Protein AF-A0A927RS32-F1 (afdb_monomer)

Foldseek 3Di:
DDDDDDDDDDDDDDDDDDDPPPPPPPPPQDDQWDDDPDQEDEAFDKDATHGDPVCVVDDKDKDKQDVCQWDDDPRMIGGRDFDKIKMWIDDDPGIDIGIHGYDYDPDAKEWPAEAAEAEAQDKDQDQIWIDDPNDTDRQKDKDKQKPDVCQWGADPNRIIHGNDFDKIKIWIAIDDPNRTRSYIDIYIYGYHYPWDKAKPAQEAEAEQDADDDPNDTHHQKDFTDIWIDGSNDTDPPFQKDKAKPDVCQWGDDRRMIGGHDFDKIKMKIWTADPVRDIDIDIHIYGYYHDDDAPFDPDDQDDDPPDNDSPDPPPPPPPDDDQWDAFPVVRDIFGDDDRDTDDDDDDDDDDDTGD

Sequence (354 aa):
MKKWICILLATSCVATFAACNDETEEEKNAEIFQTPSKTEMGLYTELSLEVFDDVKDSNVEWESSDTDVLEVVDGVVFAKSQGTASVSAIYDDDEQSLELTVVAAASTPYIDETEMSLIVGGDFTFNPYLYVNGTAFDNATYTVVSSNTSVVSVAEGCVLKANGAGEATLSVKASWRGITDIATATLPCVVNENEGIVPTHKDIVLYDVEKSFRGQNFSNAEELSAQVFSAGEVVENADIVWTSENEDVAIVSGEQLQAKSVGTTKLIGTYTKANGESIQTFINVAVEYAVLDLNDDLLIGLNETDNLVDGNWYFGDGYTASVIEVEKLGKSYAVTDDSVAGTTFGDALAGICV

Nearest PDB structures (foldseek):
  8opr-assembly1_A  TM=2.559E-01  e=6.559E-12  Bacillus anthracis
  5ftx-assembly1_A  TM=2.982E-01  e=1.357E-10  Geobacillus stearothermophilus
  7z4f-assembly1_G  TM=3.324E-01  e=1.406E-09  Escherichia phage vB_EcoP_SU10
  4uid-assembly2_B  TM=4.625E-01  e=6.236E-06  Geobacillus stearothermophilus
  9fly-assembly1_A  TM=2.703E-01  e=5.906E-09  Aureispira sp. CCB-QB1

Structure (mmCIF, N/CA/C/O backbone):
data_AF-A0A927RS32-F1
#
_entry.id   AF-A0A927RS32-F1
#
loop_
_atom_site.group_PDB
_atom_site.id
_atom_site.type_symbol
_atom_site.label_atom_id
_atom_site.label_alt_id
_atom_site.label_comp_id
_atom_site.label_asym_id
_atom_site.label_entity_id
_atom_site.label_seq_id
_atom_site.pdbx_PDB_ins_code
_atom_site.Cartn_x
_atom_site.Cartn_y
_atom_site.Cartn_z
_atom_site.occupancy
_atom_site.B_iso_or_equiv
_atom_site.auth_seq_id
_atom_site.auth_comp_id
_atom_site.auth_asym_id
_atom_site.auth_atom_id
_atom_site.pdbx_PDB_model_num
ATOM 1 N N . MET A 1 1 ? 49.499 -23.414 -103.556 1.00 34.53 1 MET A N 1
ATOM 2 C CA . MET A 1 1 ? 50.794 -23.305 -104.265 1.00 34.53 1 MET A CA 1
ATOM 3 C C . MET A 1 1 ? 51.647 -22.256 -103.565 1.00 34.53 1 MET A C 1
ATOM 5 O O . MET A 1 1 ? 51.116 -21.190 -103.317 1.00 34.53 1 MET A O 1
ATOM 9 N N . LYS A 1 2 ? 52.912 -22.601 -103.253 1.00 34.88 2 LYS A N 1
ATOM 10 C CA . LYS A 1 2 ? 54.068 -21.739 -102.887 1.00 34.88 2 LYS A CA 1
ATOM 11 C C . LYS A 1 2 ? 53.804 -20.643 -101.831 1.00 34.88 2 LYS A C 1
ATOM 13 O O . LYS A 1 2 ? 53.257 -19.602 -102.145 1.00 34.88 2 LYS A O 1
ATOM 18 N N . LYS A 1 3 ? 54.102 -20.873 -100.542 1.00 31.94 3 LYS A N 1
ATOM 19 C CA . LYS A 1 3 ? 55.416 -20.634 -99.886 1.00 31.94 3 LYS A CA 1
ATOM 20 C C . LYS A 1 3 ? 56.157 -19.420 -100.449 1.00 31.94 3 LYS A C 1
ATOM 22 O O . LYS A 1 3 ? 56.649 -19.528 -101.565 1.00 31.94 3 LYS A O 1
ATOM 27 N N . TRP A 1 4 ? 56.361 -18.396 -99.617 1.00 32.94 4 TRP A N 1
ATOM 28 C CA . TRP A 1 4 ? 57.619 -17.649 -99.518 1.00 32.94 4 TRP A CA 1
ATOM 29 C C . TRP A 1 4 ? 57.960 -17.408 -98.044 1.00 32.94 4 TRP A C 1
ATOM 31 O O . TRP A 1 4 ? 57.085 -17.262 -97.197 1.00 32.94 4 TRP A O 1
ATOM 41 N N . ILE A 1 5 ? 59.257 -17.509 -97.779 1.00 31.16 5 ILE A N 1
ATOM 42 C CA . ILE A 1 5 ? 59.955 -17.656 -96.505 1.00 31.16 5 ILE A CA 1
ATOM 43 C C . ILE A 1 5 ? 61.027 -16.556 -96.462 1.00 31.16 5 ILE A C 1
ATOM 45 O O . ILE A 1 5 ? 61.638 -16.285 -97.492 1.00 31.16 5 ILE A O 1
ATOM 49 N N . CYS A 1 6 ? 61.288 -16.057 -95.248 1.00 29.25 6 CYS A N 1
ATOM 50 C CA . CYS A 1 6 ? 62.473 -15.327 -94.766 1.00 29.25 6 CYS A CA 1
ATOM 51 C C . CYS A 1 6 ? 62.722 -13.889 -95.249 1.00 29.25 6 CYS A C 1
ATOM 53 O O . CYS A 1 6 ? 62.960 -13.654 -96.425 1.00 29.25 6 CYS A O 1
ATOM 55 N N . ILE A 1 7 ? 62.884 -12.974 -94.284 1.00 33.31 7 ILE A N 1
ATOM 56 C CA . ILE A 1 7 ? 64.204 -12.426 -93.922 1.00 33.31 7 ILE A CA 1
ATOM 57 C C . ILE A 1 7 ? 64.216 -12.111 -92.415 1.00 33.31 7 ILE A C 1
ATOM 59 O O . ILE A 1 7 ? 63.348 -11.420 -91.891 1.00 33.31 7 ILE A O 1
ATOM 63 N N . LEU A 1 8 ? 65.214 -12.689 -91.746 1.00 30.77 8 LEU A N 1
ATOM 64 C CA . LEU A 1 8 ? 65.682 -12.403 -90.393 1.00 30.77 8 LEU A CA 1
ATOM 65 C C . LEU A 1 8 ? 66.516 -11.117 -90.410 1.00 30.77 8 LEU A C 1
ATOM 67 O O . LEU A 1 8 ? 67.419 -11.001 -91.236 1.00 30.77 8 LEU A O 1
ATOM 71 N N . LEU A 1 9 ? 66.313 -10.231 -89.436 1.00 33.84 9 LEU A N 1
ATOM 72 C CA . LEU A 1 9 ? 67.387 -9.387 -88.911 1.00 33.84 9 LEU A CA 1
ATOM 73 C C . LEU A 1 9 ? 67.098 -9.076 -87.442 1.00 33.84 9 LEU A C 1
ATOM 75 O O . LEU A 1 9 ? 66.160 -8.363 -87.097 1.00 33.84 9 LEU A O 1
ATOM 79 N N . ALA A 1 10 ? 67.894 -9.712 -86.587 1.00 34.06 10 ALA A N 1
ATOM 80 C CA . ALA A 1 10 ? 67.929 -9.497 -85.157 1.00 34.06 10 ALA A CA 1
ATOM 81 C C . ALA A 1 10 ? 68.726 -8.225 -84.852 1.00 34.06 10 ALA A C 1
ATOM 83 O O . ALA A 1 10 ? 69.860 -8.091 -85.306 1.00 34.06 10 ALA A O 1
ATOM 84 N N . THR A 1 11 ? 68.176 -7.357 -84.006 1.00 37.59 11 THR A N 1
ATOM 85 C CA . THR A 1 11 ? 68.988 -6.442 -83.199 1.00 37.59 11 THR A CA 1
ATOM 86 C C . THR A 1 11 ? 68.322 -6.258 -81.843 1.00 37.59 11 THR A C 1
ATOM 88 O O . THR A 1 11 ? 67.182 -5.822 -81.734 1.00 37.59 11 THR A O 1
ATOM 91 N N . SER A 1 12 ? 69.064 -6.691 -80.831 1.00 37.59 12 SER A N 1
ATOM 92 C CA . SER A 1 12 ? 68.787 -6.665 -79.400 1.00 37.59 12 SER A CA 1
ATOM 93 C C . SER A 1 12 ? 68.653 -5.237 -78.861 1.00 37.59 12 SER A C 1
ATOM 95 O O . SER A 1 12 ? 69.562 -4.440 -79.070 1.00 37.59 12 SER A O 1
ATOM 97 N N . CYS A 1 13 ? 67.605 -4.967 -78.076 1.00 32.50 13 CYS A N 1
ATOM 98 C CA . CYS A 1 13 ? 67.602 -3.957 -77.014 1.00 32.50 13 CYS A CA 1
ATOM 99 C C . CYS A 1 13 ? 66.604 -4.361 -75.912 1.00 32.50 13 CYS A C 1
ATOM 101 O O . CYS A 1 13 ? 65.542 -4.911 -76.187 1.00 32.50 13 CYS A O 1
ATOM 103 N N . VAL A 1 14 ? 67.014 -4.146 -74.665 1.00 36.12 14 VAL A N 1
ATOM 104 C CA . VAL A 1 14 ? 66.444 -4.654 -73.408 1.00 36.12 14 VAL A CA 1
ATOM 105 C C . VAL A 1 14 ? 65.486 -3.635 -72.769 1.00 36.12 14 VAL A C 1
ATOM 107 O O . VAL A 1 14 ? 65.820 -2.456 -72.772 1.00 36.12 14 VAL A O 1
ATOM 110 N N . ALA A 1 15 ? 64.404 -4.153 -72.154 1.00 37.31 15 ALA A N 1
ATOM 111 C CA . ALA A 1 15 ? 63.514 -3.599 -71.103 1.00 37.31 15 ALA A CA 1
ATOM 112 C C . ALA A 1 15 ? 62.747 -2.286 -71.419 1.00 37.31 15 ALA A C 1
ATOM 114 O O . ALA A 1 15 ? 63.267 -1.398 -72.071 1.00 37.31 15 ALA A O 1
ATOM 115 N N . THR A 1 16 ? 61.492 -2.079 -71.011 1.00 38.62 16 THR A N 1
ATOM 116 C CA . THR A 1 16 ? 60.796 -2.452 -69.767 1.00 38.62 16 THR A CA 1
ATOM 117 C C . THR A 1 16 ? 59.304 -2.736 -69.998 1.00 38.62 16 THR A C 1
ATOM 119 O O . THR A 1 16 ? 58.686 -2.233 -70.933 1.00 38.62 16 THR A O 1
ATOM 122 N N . PHE A 1 17 ? 58.732 -3.545 -69.104 1.00 39.12 17 PHE A N 1
ATOM 123 C CA . PHE A 1 17 ? 57.297 -3.779 -68.963 1.00 39.12 17 PHE A CA 1
ATOM 124 C C . PHE A 1 17 ? 56.596 -2.530 -68.412 1.00 39.12 17 PHE A C 1
ATOM 126 O O . PHE A 1 17 ? 57.022 -1.982 -67.400 1.00 39.12 17 PHE A O 1
ATOM 133 N N . ALA A 1 18 ? 55.496 -2.143 -69.048 1.00 36.97 18 ALA A N 1
ATOM 134 C CA . ALA A 1 18 ? 54.393 -1.412 -68.436 1.00 36.97 18 ALA A CA 1
ATOM 135 C C . ALA A 1 18 ? 53.130 -1.810 -69.211 1.00 36.97 18 ALA A C 1
ATOM 137 O O . ALA A 1 18 ? 52.692 -1.119 -70.128 1.00 36.97 18 ALA A O 1
ATOM 138 N N . ALA A 1 19 ? 52.617 -3.006 -68.921 1.00 32.94 19 ALA A N 1
ATOM 139 C CA . ALA A 1 19 ? 51.256 -3.353 -69.292 1.00 32.94 19 ALA A CA 1
ATOM 140 C C . ALA A 1 19 ? 50.355 -2.721 -68.224 1.00 32.94 19 ALA A C 1
ATOM 142 O O . ALA A 1 19 ? 50.338 -3.188 -67.090 1.00 32.94 19 ALA A O 1
ATOM 143 N N . CYS A 1 20 ? 49.678 -1.625 -68.573 1.00 35.44 20 CYS A N 1
ATOM 144 C CA . CYS A 1 20 ? 48.500 -1.154 -67.849 1.00 35.44 20 CYS A CA 1
ATOM 145 C C . CYS A 1 20 ? 47.444 -2.256 -67.966 1.00 35.44 20 CYS A C 1
ATOM 147 O O . CYS A 1 20 ? 46.791 -2.390 -69.000 1.00 35.44 20 CYS A O 1
ATOM 149 N N . ASN A 1 21 ? 47.357 -3.087 -66.934 1.00 43.19 21 ASN A N 1
ATOM 150 C CA . ASN A 1 21 ? 46.174 -3.869 -66.639 1.00 43.19 21 ASN A CA 1
ATOM 151 C C . ASN A 1 21 ? 45.300 -2.943 -65.785 1.00 43.19 21 ASN A C 1
ATOM 153 O O . ASN A 1 21 ? 45.494 -2.876 -64.576 1.00 43.19 21 ASN A O 1
ATOM 157 N N . ASP A 1 22 ? 44.431 -2.154 -66.423 1.00 45.03 22 ASP A N 1
ATOM 158 C CA . ASP A 1 22 ? 43.301 -1.535 -65.721 1.00 45.03 22 ASP A CA 1
ATOM 159 C C . ASP A 1 22 ? 42.317 -2.669 -65.409 1.00 45.03 22 ASP A C 1
ATOM 161 O O . ASP A 1 22 ? 41.348 -2.910 -66.128 1.00 45.03 22 ASP A O 1
ATOM 165 N N . GLU A 1 23 ? 42.626 -3.432 -64.364 1.00 46.44 23 GLU A N 1
ATOM 166 C CA . GLU A 1 23 ? 41.591 -4.072 -63.570 1.00 46.44 23 GLU A CA 1
ATOM 167 C C . GLU A 1 23 ? 41.015 -2.962 -62.699 1.00 46.44 23 GLU A C 1
ATOM 169 O O . GLU A 1 23 ? 41.591 -2.562 -61.693 1.00 46.44 23 GLU A O 1
ATOM 174 N N . THR A 1 24 ? 39.901 -2.393 -63.151 1.00 42.38 24 THR A N 1
ATOM 175 C CA . THR A 1 24 ? 38.975 -1.717 -62.250 1.00 42.38 24 THR A CA 1
ATOM 176 C C . THR A 1 24 ? 38.555 -2.740 -61.202 1.00 42.38 24 THR A C 1
ATOM 178 O O . THR A 1 24 ? 37.735 -3.611 -61.498 1.00 42.38 24 THR A O 1
ATOM 181 N N . GLU A 1 25 ? 39.167 -2.675 -60.019 1.00 47.25 25 GLU A N 1
ATOM 182 C CA . GLU A 1 25 ? 38.643 -3.313 -58.818 1.00 47.25 25 GLU A CA 1
ATOM 183 C C . GLU A 1 25 ? 37.253 -2.717 -58.574 1.00 47.25 25 GLU A C 1
ATOM 185 O O . GLU A 1 25 ? 37.095 -1.524 -58.320 1.00 47.25 25 GLU A O 1
ATOM 190 N N . GLU A 1 26 ? 36.224 -3.537 -58.766 1.00 43.66 26 GLU A N 1
ATOM 191 C CA . GLU A 1 26 ? 34.894 -3.254 -58.246 1.00 43.66 26 GLU A CA 1
ATOM 192 C C . GLU A 1 26 ? 35.045 -3.269 -56.718 1.00 43.66 26 GLU A C 1
ATOM 194 O O . GLU A 1 26 ? 35.257 -4.336 -56.139 1.00 43.66 26 GLU A O 1
ATOM 199 N N . GLU A 1 27 ? 35.010 -2.096 -56.073 1.00 44.53 27 GLU A N 1
ATOM 200 C CA . GLU A 1 27 ? 34.828 -1.990 -54.621 1.00 44.53 27 GLU A CA 1
ATOM 201 C C . GLU A 1 27 ? 33.510 -2.686 -54.282 1.00 44.53 27 GLU A C 1
ATOM 203 O O . GLU A 1 27 ? 32.414 -2.137 -54.414 1.00 44.53 27 GLU A O 1
ATOM 208 N N . LYS A 1 28 ? 33.606 -3.963 -53.926 1.00 44.72 28 LYS A N 1
ATOM 209 C CA . LYS A 1 28 ? 32.488 -4.711 -53.392 1.00 44.72 28 LYS A CA 1
ATOM 210 C C . LYS A 1 28 ? 32.388 -4.309 -51.925 1.00 44.72 28 LYS A C 1
ATOM 212 O O . LYS A 1 28 ? 33.082 -4.905 -51.109 1.00 44.72 28 LYS A O 1
ATOM 217 N N . ASN A 1 29 ? 31.556 -3.311 -51.613 1.00 57.81 29 ASN A N 1
ATOM 218 C CA . ASN A 1 29 ? 31.195 -3.011 -50.224 1.00 57.81 29 ASN A CA 1
ATOM 219 C C . ASN A 1 29 ? 30.831 -4.328 -49.526 1.00 57.81 29 ASN A C 1
ATOM 221 O O . ASN A 1 29 ? 30.020 -5.101 -50.058 1.00 57.81 29 ASN A O 1
ATOM 225 N N . ALA A 1 30 ? 31.465 -4.614 -48.389 1.00 65.88 30 ALA A N 1
ATOM 226 C CA . ALA A 1 30 ? 31.151 -5.806 -47.621 1.00 65.88 30 ALA A CA 1
ATOM 227 C C . ALA A 1 30 ? 29.689 -5.736 -47.153 1.00 65.88 30 ALA A C 1
ATOM 229 O O . ALA A 1 30 ? 29.225 -4.712 -46.651 1.00 65.88 30 ALA A O 1
ATOM 230 N N . GLU A 1 31 ? 28.937 -6.820 -47.346 1.00 82.06 31 GLU A N 1
ATOM 231 C CA . GLU A 1 31 ? 27.634 -6.960 -46.701 1.00 82.06 31 GLU A CA 1
ATOM 232 C C . GLU A 1 31 ? 27.898 -7.411 -45.258 1.00 82.06 31 GLU A C 1
ATOM 234 O O . GLU A 1 31 ? 28.438 -8.489 -45.035 1.00 82.06 31 GLU A O 1
ATOM 239 N N . ILE A 1 32 ? 27.553 -6.572 -44.285 1.00 87.69 32 ILE A N 1
ATOM 240 C CA . ILE A 1 32 ? 27.771 -6.791 -42.851 1.00 87.69 32 ILE A CA 1
ATOM 241 C C . ILE A 1 32 ? 26.591 -7.561 -42.239 1.00 87.69 32 ILE A C 1
ATOM 243 O O . ILE A 1 32 ? 26.786 -8.498 -41.465 1.00 87.69 32 ILE A O 1
ATOM 247 N N . PHE A 1 33 ? 25.351 -7.229 -42.613 1.00 90.81 33 PHE A N 1
ATOM 248 C CA . PHE A 1 33 ? 24.147 -7.914 -42.132 1.00 90.81 33 PHE A CA 1
ATOM 249 C C . PHE A 1 33 ? 23.100 -8.137 -43.226 1.00 90.81 33 PHE A C 1
ATOM 251 O O . PHE A 1 33 ? 23.005 -7.409 -44.220 1.00 90.81 33 PHE A O 1
ATOM 258 N N . GLN A 1 34 ? 22.256 -9.145 -43.012 1.00 89.19 34 GLN A N 1
ATOM 259 C CA . GLN A 1 34 ? 21.139 -9.463 -43.888 1.00 89.19 34 GLN A CA 1
ATOM 260 C C . GLN A 1 34 ? 20.056 -8.385 -43.799 1.00 89.19 34 GLN A C 1
ATOM 262 O O . GLN A 1 34 ? 19.451 -8.166 -42.747 1.00 89.19 34 GLN A O 1
ATOM 267 N N . THR A 1 35 ? 19.758 -7.740 -44.927 1.00 87.31 35 THR A N 1
ATOM 268 C CA . THR A 1 35 ? 18.671 -6.760 -44.981 1.00 87.31 35 THR A CA 1
ATOM 269 C C . THR A 1 35 ? 17.310 -7.461 -44.917 1.00 87.31 35 THR A C 1
ATOM 271 O O . THR A 1 35 ? 17.029 -8.375 -45.700 1.00 87.31 35 THR A O 1
ATOM 274 N N . PRO A 1 36 ? 16.424 -7.060 -43.992 1.00 87.19 36 PRO A N 1
ATOM 275 C CA . PRO A 1 36 ? 15.097 -7.641 -43.904 1.00 87.19 36 PRO A CA 1
ATOM 276 C C . PRO A 1 36 ? 14.263 -7.266 -45.134 1.00 87.19 36 PRO A C 1
ATOM 278 O O . PRO A 1 36 ? 14.376 -6.182 -45.698 1.00 87.19 36 PRO A O 1
ATOM 281 N N . SER A 1 37 ? 13.333 -8.145 -45.511 1.00 83.69 37 SER A N 1
ATOM 282 C CA . SER A 1 37 ? 12.397 -7.896 -46.626 1.00 83.69 37 SER A CA 1
ATOM 283 C C . SER A 1 37 ? 11.414 -6.735 -46.395 1.00 83.69 37 SER A C 1
ATOM 285 O O . SER A 1 37 ? 10.688 -6.354 -47.314 1.00 83.69 37 SER A O 1
ATOM 287 N N . LYS A 1 38 ? 11.354 -6.198 -45.171 1.00 83.50 38 LYS A N 1
ATOM 288 C CA . LYS A 1 38 ? 10.483 -5.092 -44.768 1.00 83.50 38 LYS A CA 1
ATOM 289 C C . LYS A 1 38 ? 11.309 -4.006 -44.094 1.00 83.50 38 LYS A C 1
ATOM 291 O O . LYS A 1 38 ? 12.140 -4.315 -43.249 1.00 83.50 38 LYS A O 1
ATOM 296 N N . THR A 1 39 ? 10.987 -2.757 -44.407 1.00 91.12 39 THR A N 1
ATOM 297 C CA . THR A 1 39 ? 11.573 -1.549 -43.808 1.00 91.12 39 THR A CA 1
ATOM 298 C C . THR A 1 39 ? 10.612 -0.859 -42.835 1.00 91.12 39 THR A C 1
ATOM 300 O O . THR A 1 39 ? 10.788 0.306 -42.497 1.00 91.12 39 THR A O 1
ATOM 303 N N . GLU A 1 40 ? 9.580 -1.569 -42.373 1.00 93.50 40 GLU A N 1
ATOM 304 C CA . GLU A 1 40 ? 8.622 -1.087 -41.377 1.00 93.50 40 GLU A CA 1
ATOM 305 C C . GLU A 1 40 ? 8.644 -1.982 -40.139 1.00 93.50 40 GLU A C 1
ATOM 307 O O . GLU A 1 40 ? 8.638 -3.213 -40.254 1.00 93.50 40 GLU A O 1
ATOM 312 N N . MET A 1 41 ? 8.596 -1.366 -38.958 1.00 92.62 41 MET A N 1
ATOM 313 C CA . MET A 1 41 ? 8.445 -2.066 -37.683 1.00 92.62 41 MET A CA 1
ATOM 314 C C . MET A 1 41 ? 7.396 -1.387 -36.800 1.00 92.62 41 MET A C 1
ATOM 316 O O . MET A 1 41 ? 7.166 -0.181 -36.883 1.00 92.62 41 MET A O 1
ATOM 320 N N . GLY A 1 42 ? 6.721 -2.169 -35.960 1.00 91.00 42 GLY A N 1
ATOM 321 C CA . GLY A 1 42 ? 5.728 -1.633 -35.032 1.00 91.00 42 GLY A CA 1
ATOM 322 C C . GLY A 1 42 ? 6.387 -0.940 -33.842 1.00 91.00 42 GLY A C 1
ATOM 323 O O . GLY A 1 42 ? 7.436 -1.372 -33.365 1.00 91.00 42 GLY A O 1
ATOM 324 N N . LEU A 1 43 ? 5.754 0.102 -33.318 1.00 91.06 43 LEU A N 1
ATOM 325 C CA . LEU A 1 43 ? 6.168 0.746 -32.074 1.00 91.06 43 LEU A CA 1
ATOM 326 C C . LEU A 1 43 ? 6.297 -0.281 -30.925 1.00 91.06 43 LEU A C 1
ATOM 328 O O . LEU A 1 43 ? 5.431 -1.148 -30.779 1.00 91.06 43 LEU A O 1
ATOM 332 N N . TYR A 1 44 ? 7.367 -0.188 -30.125 1.00 88.75 44 TYR A N 1
ATOM 333 C CA . TYR A 1 44 ? 7.708 -1.109 -29.024 1.00 88.75 44 TYR A CA 1
ATOM 334 C C . TYR A 1 44 ? 7.991 -2.563 -29.435 1.00 88.75 44 TYR A C 1
ATOM 336 O O . TYR A 1 44 ? 7.934 -3.474 -28.603 1.00 88.75 44 TYR A O 1
ATOM 344 N N . THR A 1 45 ? 8.278 -2.802 -30.717 1.00 87.81 45 THR A N 1
ATOM 345 C CA . THR A 1 45 ? 8.754 -4.103 -31.207 1.00 87.81 45 THR A CA 1
ATOM 346 C C . THR A 1 45 ? 10.274 -4.129 -31.323 1.00 87.81 45 THR A C 1
ATOM 348 O O . THR A 1 45 ? 10.929 -3.085 -31.296 1.00 87.81 45 THR A O 1
ATOM 351 N N . GLU A 1 46 ? 10.817 -5.339 -31.446 1.00 91.12 46 GLU A N 1
ATOM 352 C CA . GLU A 1 46 ? 12.232 -5.578 -31.711 1.00 91.12 46 GLU A CA 1
ATOM 353 C C . GLU A 1 46 ? 12.424 -6.202 -33.099 1.00 91.12 46 GLU A C 1
ATOM 355 O O . GLU A 1 46 ? 11.566 -6.947 -33.583 1.00 91.12 46 GLU A O 1
ATOM 360 N N . LEU A 1 47 ? 13.559 -5.909 -33.724 1.00 92.75 47 LEU A N 1
ATOM 361 C CA . LEU A 1 47 ? 14.023 -6.510 -34.967 1.00 92.75 47 LEU A CA 1
ATOM 362 C C . LEU A 1 47 ? 15.489 -6.904 -34.785 1.00 92.75 47 LEU A C 1
ATOM 364 O O . LEU A 1 47 ? 16.336 -6.046 -34.567 1.00 92.75 47 LEU A O 1
ATOM 368 N N . SER A 1 48 ? 15.793 -8.195 -34.885 1.00 93.00 48 SER A N 1
ATOM 369 C CA . SER A 1 48 ? 17.177 -8.672 -34.876 1.00 93.00 48 SER A CA 1
ATOM 370 C C . SER A 1 48 ? 17.744 -8.639 -36.293 1.00 93.00 48 SER A C 1
ATOM 372 O O . SER A 1 48 ? 17.112 -9.138 -37.227 1.00 93.00 48 SER A O 1
ATOM 374 N N . LEU A 1 49 ? 18.917 -8.031 -36.444 1.00 92.88 49 LEU A N 1
ATOM 375 C CA . LEU A 1 49 ? 19.668 -7.976 -37.689 1.00 92.88 49 LEU A CA 1
ATOM 376 C C . LEU A 1 49 ? 20.719 -9.086 -37.677 1.00 92.88 49 LEU A C 1
ATOM 378 O O . LEU A 1 49 ? 21.629 -9.102 -36.849 1.00 92.88 49 LEU A O 1
ATOM 382 N N . GLU A 1 50 ? 20.569 -10.047 -38.586 1.00 90.62 50 GLU A N 1
ATOM 383 C CA . GLU A 1 50 ? 21.473 -11.191 -38.679 1.00 90.62 50 GLU A CA 1
ATOM 384 C C . GLU A 1 50 ? 22.761 -10.795 -39.410 1.00 90.62 50 GLU A C 1
ATOM 386 O O . GLU A 1 50 ? 22.755 -10.578 -40.623 1.00 90.62 50 GLU A O 1
ATOM 391 N N . VAL A 1 51 ? 23.866 -10.724 -38.669 1.00 90.62 51 VAL A N 1
ATOM 392 C CA . VAL A 1 51 ? 25.224 -10.518 -39.201 1.00 90.62 51 VAL A CA 1
ATOM 393 C C . VAL A 1 51 ? 25.675 -11.756 -39.988 1.00 90.62 51 VAL A C 1
ATOM 395 O O . VAL A 1 51 ? 25.352 -12.888 -39.608 1.00 90.62 51 VAL A O 1
ATOM 398 N N . PHE A 1 52 ? 26.404 -11.564 -41.089 1.00 88.88 52 PHE A N 1
ATOM 399 C CA . PHE A 1 52 ? 26.941 -12.679 -41.878 1.00 88.88 52 PHE A CA 1
ATOM 400 C C . PHE A 1 52 ? 28.031 -13.460 -41.119 1.00 88.88 52 PHE A C 1
ATOM 402 O O . PHE A 1 52 ? 28.692 -12.944 -40.221 1.00 88.88 52 PHE A O 1
ATOM 409 N N . ASP A 1 53 ? 28.214 -14.746 -41.446 1.00 81.44 53 ASP A N 1
ATOM 410 C CA . ASP A 1 53 ? 29.122 -15.635 -40.698 1.00 81.44 53 ASP A CA 1
ATOM 411 C C . ASP A 1 53 ? 30.601 -15.191 -40.746 1.00 81.44 53 ASP A C 1
ATOM 413 O O . ASP A 1 53 ? 31.364 -15.527 -39.844 1.00 81.44 53 ASP A O 1
ATOM 417 N N . ASP A 1 54 ? 31.012 -14.435 -41.765 1.00 79.00 54 ASP A N 1
ATOM 418 C CA . ASP A 1 54 ? 32.348 -13.839 -41.903 1.00 79.00 54 ASP A CA 1
ATOM 419 C C . ASP A 1 54 ? 32.611 -12.674 -40.933 1.00 79.00 54 ASP A C 1
ATOM 421 O O . ASP A 1 54 ? 33.770 -12.394 -40.630 1.00 79.00 54 ASP A O 1
ATOM 425 N N . VAL A 1 55 ? 31.555 -12.065 -40.388 1.00 77.88 55 VAL A N 1
ATOM 426 C CA . VAL A 1 55 ? 31.606 -10.947 -39.427 1.00 77.88 55 VAL A CA 1
ATOM 427 C C . VAL A 1 55 ? 31.025 -11.277 -38.045 1.00 77.88 55 VAL A C 1
ATOM 429 O O . VAL A 1 55 ? 31.080 -10.468 -37.124 1.00 77.88 55 VAL A O 1
ATOM 432 N N . LYS A 1 56 ? 30.504 -12.489 -37.853 1.00 70.75 56 LYS A N 1
ATOM 433 C CA . LYS A 1 56 ? 29.722 -12.896 -36.671 1.00 70.75 56 LYS A CA 1
ATOM 434 C C . LYS A 1 56 ? 30.496 -13.003 -35.355 1.00 70.75 56 LYS A C 1
ATOM 436 O O . LYS A 1 56 ? 29.904 -12.826 -34.294 1.00 70.75 56 LYS A O 1
ATOM 441 N N . ASP A 1 57 ? 31.791 -13.301 -35.419 1.00 71.00 57 ASP A N 1
ATOM 442 C CA . ASP A 1 57 ? 32.680 -13.378 -34.246 1.00 71.00 57 ASP A CA 1
ATOM 443 C C . ASP A 1 57 ? 33.460 -12.064 -34.018 1.00 71.00 57 ASP A C 1
ATOM 445 O O . ASP A 1 57 ? 34.381 -12.006 -33.196 1.00 71.00 57 ASP A O 1
ATOM 449 N N . SER A 1 58 ? 33.102 -11.009 -34.754 1.00 75.69 58 SER A N 1
ATOM 450 C CA . SER A 1 58 ? 33.755 -9.703 -34.725 1.00 75.69 58 SER A CA 1
ATOM 451 C C . SER A 1 58 ? 32.971 -8.681 -33.897 1.00 75.69 58 SER A C 1
ATOM 453 O O . SER A 1 58 ? 31.760 -8.788 -33.717 1.00 75.69 58 SER A O 1
ATOM 455 N N . ASN A 1 59 ? 33.663 -7.652 -33.399 1.00 84.50 59 ASN A N 1
ATOM 456 C CA . ASN A 1 59 ? 33.036 -6.533 -32.693 1.00 84.50 59 ASN A CA 1
ATOM 457 C C . ASN A 1 59 ? 32.419 -5.553 -33.704 1.00 84.50 59 ASN A C 1
ATOM 459 O O . ASN A 1 59 ? 33.059 -4.569 -34.065 1.00 84.50 59 ASN A O 1
ATOM 463 N N . VAL A 1 60 ? 31.213 -5.859 -34.190 1.00 91.31 60 VAL A N 1
ATOM 464 C CA . VAL A 1 60 ? 30.431 -4.950 -35.041 1.00 91.31 60 VAL A CA 1
ATOM 465 C C . VAL A 1 60 ? 29.899 -3.808 -34.182 1.00 91.31 60 VAL A C 1
ATOM 467 O O . VAL A 1 60 ? 29.183 -4.040 -33.206 1.00 91.31 60 VAL A O 1
ATOM 470 N N . GLU A 1 61 ? 30.244 -2.578 -34.545 1.00 93.06 61 GLU A N 1
ATOM 471 C CA . GLU A 1 61 ? 29.704 -1.387 -33.897 1.00 93.06 61 GLU A CA 1
ATOM 472 C C . GLU A 1 61 ? 28.357 -1.035 -34.531 1.00 93.06 61 GLU A C 1
ATOM 474 O O . GLU A 1 61 ? 28.202 -1.070 -35.750 1.00 93.06 61 GLU A O 1
ATOM 479 N N . TRP A 1 62 ? 27.365 -0.723 -33.699 1.00 94.81 62 TRP A N 1
ATOM 480 C CA . TRP A 1 62 ? 26.013 -0.403 -34.144 1.00 94.81 62 TRP A CA 1
ATOM 481 C C . TRP A 1 62 ? 25.651 1.023 -33.751 1.00 94.81 62 TRP A C 1
ATOM 483 O O . TRP A 1 62 ? 25.824 1.416 -32.597 1.00 94.81 62 TRP A O 1
ATOM 493 N N . GLU A 1 63 ? 25.093 1.775 -34.692 1.00 96.00 63 GLU A N 1
ATOM 494 C CA . GLU A 1 63 ? 24.651 3.152 -34.481 1.00 96.00 63 GLU A CA 1
ATOM 495 C C . GLU A 1 63 ? 23.225 3.350 -35.007 1.00 96.00 63 GLU A C 1
ATOM 497 O O . GLU A 1 63 ? 22.813 2.743 -35.994 1.00 96.00 63 GLU A O 1
ATOM 502 N N . SER A 1 64 ? 22.459 4.212 -34.338 1.00 96.88 64 SER A N 1
ATOM 503 C CA . SER A 1 64 ? 21.176 4.714 -34.834 1.00 96.88 64 SER A CA 1
ATOM 504 C C . SER A 1 64 ? 21.315 6.193 -35.165 1.00 96.88 64 SER A C 1
ATOM 506 O O . SER A 1 64 ? 21.844 6.960 -34.361 1.00 96.88 64 SER A O 1
ATOM 508 N N . SER A 1 65 ? 20.775 6.613 -36.308 1.00 98.00 65 SER A N 1
ATOM 509 C CA . SER A 1 65 ? 20.736 8.027 -36.688 1.00 98.00 65 SER A CA 1
ATOM 510 C C . SER A 1 65 ? 19.835 8.873 -35.776 1.00 98.00 65 SER A C 1
ATOM 512 O O . SER A 1 65 ? 19.959 10.096 -35.772 1.00 98.00 65 SER A O 1
ATOM 514 N N . ASP A 1 66 ? 18.887 8.245 -35.068 1.00 97.44 66 ASP A N 1
ATOM 515 C CA . ASP A 1 66 ? 17.974 8.895 -34.122 1.00 97.44 66 ASP A CA 1
ATOM 516 C C . ASP A 1 66 ? 17.523 7.901 -33.034 1.00 97.44 66 ASP A C 1
ATOM 518 O O . ASP A 1 66 ? 16.635 7.064 -33.242 1.00 97.44 66 ASP A O 1
ATOM 522 N N . THR A 1 67 ? 18.136 8.007 -31.853 1.00 94.75 67 THR A N 1
ATOM 523 C CA . THR A 1 67 ? 17.869 7.131 -30.703 1.00 94.75 67 THR A CA 1
ATOM 524 C C . THR A 1 67 ? 16.549 7.417 -29.987 1.00 94.75 67 THR A C 1
ATOM 526 O O . THR A 1 67 ? 16.137 6.592 -29.164 1.00 94.75 67 THR A O 1
ATOM 529 N N . ASP A 1 68 ? 15.867 8.524 -30.309 1.00 93.06 68 ASP A N 1
ATOM 530 C CA . ASP A 1 68 ? 14.507 8.814 -29.843 1.00 93.06 68 ASP A CA 1
ATOM 531 C C . ASP A 1 68 ? 13.458 8.093 -30.713 1.00 93.06 68 ASP A C 1
ATOM 533 O O . ASP A 1 68 ? 12.344 7.825 -30.249 1.00 93.06 68 ASP A O 1
ATOM 537 N N . VAL A 1 69 ? 13.801 7.727 -31.956 1.00 94.88 69 VAL A N 1
ATOM 538 C CA . VAL A 1 69 ? 12.955 6.930 -32.867 1.00 94.88 69 VAL A CA 1
ATOM 539 C C . VAL A 1 69 ? 13.205 5.433 -32.697 1.00 94.88 69 VAL A C 1
ATOM 541 O O . VAL A 1 69 ? 12.258 4.681 -32.440 1.00 94.88 69 VAL A O 1
ATOM 544 N N . LEU A 1 70 ? 14.460 4.987 -32.797 1.00 94.62 70 LEU A N 1
ATOM 545 C CA . LEU A 1 70 ? 14.855 3.591 -32.590 1.00 94.62 70 LEU A CA 1
ATOM 546 C C . LEU A 1 70 ? 16.246 3.486 -31.965 1.00 94.62 70 LEU A C 1
ATOM 548 O O . LEU A 1 70 ? 17.147 4.255 -32.281 1.00 94.62 70 LEU A O 1
ATOM 552 N N . GLU A 1 71 ? 16.435 2.504 -31.095 1.00 94.56 71 GLU A N 1
ATOM 553 C CA . GLU A 1 71 ? 17.725 2.184 -30.475 1.00 94.56 71 GLU A CA 1
ATOM 554 C C . GLU A 1 71 ? 18.221 0.839 -30.983 1.00 94.56 71 GLU A C 1
ATOM 556 O O . GLU A 1 71 ? 17.421 -0.060 -31.215 1.00 94.56 71 GLU A O 1
ATOM 561 N N . VAL A 1 72 ? 19.530 0.697 -31.168 1.00 94.62 72 VAL A N 1
ATOM 562 C CA . VAL A 1 72 ? 20.158 -0.567 -31.551 1.00 94.62 72 VAL A CA 1
ATOM 563 C C . VAL A 1 72 ? 21.147 -0.973 -30.467 1.00 94.62 72 VAL A C 1
ATOM 565 O O . VAL A 1 72 ? 21.990 -0.176 -30.064 1.00 94.62 72 VAL A O 1
ATOM 568 N N . VAL A 1 73 ? 21.027 -2.204 -29.977 1.00 92.19 73 VAL A N 1
ATOM 569 C CA . VAL A 1 73 ? 21.960 -2.795 -29.011 1.00 92.19 73 VAL A CA 1
ATOM 570 C C . VAL A 1 73 ? 22.327 -4.178 -29.517 1.00 92.19 73 VAL A C 1
ATOM 572 O O . VAL A 1 73 ? 21.444 -5.012 -29.708 1.00 92.19 73 VAL A O 1
ATOM 575 N N . ASP A 1 74 ? 23.616 -4.405 -29.769 1.00 89.88 74 ASP A N 1
ATOM 576 C CA . ASP A 1 74 ? 24.158 -5.696 -30.212 1.00 89.88 74 ASP A CA 1
ATOM 577 C C . ASP A 1 74 ? 23.397 -6.299 -31.415 1.00 89.88 74 ASP A C 1
ATOM 579 O O . ASP A 1 74 ? 23.042 -7.478 -31.434 1.00 89.88 74 ASP A O 1
ATOM 583 N N . GLY A 1 75 ? 23.086 -5.468 -32.418 1.00 91.62 75 GLY A N 1
ATOM 584 C CA . GLY A 1 75 ? 22.352 -5.878 -33.622 1.00 91.62 75 GLY A CA 1
ATOM 585 C C . GLY A 1 75 ? 20.852 -6.111 -33.428 1.00 91.62 75 GLY A C 1
ATOM 586 O O . GLY A 1 75 ? 20.176 -6.573 -34.349 1.00 91.62 75 GLY A O 1
ATOM 587 N N . VAL A 1 76 ? 20.294 -5.783 -32.261 1.00 93.50 76 VAL A N 1
ATOM 588 C CA . VAL A 1 76 ? 18.848 -5.794 -32.016 1.00 93.50 76 VAL A CA 1
ATOM 589 C C . VAL A 1 76 ? 18.323 -4.364 -32.004 1.00 93.50 76 VAL A C 1
ATOM 591 O O . VAL A 1 76 ? 18.716 -3.555 -31.168 1.00 93.50 76 VAL A O 1
ATOM 594 N N . VAL A 1 77 ? 17.430 -4.058 -32.942 1.00 95.00 77 VAL A N 1
ATOM 595 C CA . VAL A 1 77 ? 16.773 -2.757 -33.091 1.00 95.00 77 VAL A CA 1
ATOM 596 C C . VAL A 1 77 ? 15.468 -2.734 -32.301 1.00 95.00 77 VAL A C 1
ATOM 598 O O . VAL A 1 77 ? 14.641 -3.630 -32.451 1.00 95.00 77 VAL A O 1
ATOM 601 N N . PHE A 1 78 ? 15.239 -1.679 -31.527 1.00 93.12 78 PHE A N 1
ATOM 602 C CA . PHE A 1 78 ? 14.076 -1.468 -30.672 1.00 93.12 78 PHE A CA 1
ATOM 603 C C . PHE A 1 78 ? 13.360 -0.158 -31.028 1.00 93.12 78 PHE A C 1
ATOM 605 O O . PHE A 1 78 ? 13.948 0.921 -30.964 1.00 93.12 78 PHE A O 1
ATOM 612 N N . ALA A 1 79 ? 12.074 -0.229 -31.378 1.00 92.69 79 ALA A N 1
ATOM 613 C CA . ALA A 1 79 ? 11.287 0.948 -31.762 1.00 92.69 79 ALA A CA 1
ATOM 614 C C . ALA A 1 79 ? 10.753 1.733 -30.549 1.00 92.69 79 ALA A C 1
ATOM 616 O O . ALA A 1 79 ? 9.973 1.187 -29.763 1.00 92.69 79 ALA A O 1
ATOM 617 N N . LYS A 1 80 ? 11.084 3.029 -30.443 1.00 91.31 80 LYS A N 1
ATOM 618 C CA . LYS A 1 80 ? 10.695 3.905 -29.317 1.00 91.31 80 LYS A CA 1
ATOM 619 C C . LYS A 1 80 ? 9.582 4.892 -29.639 1.00 91.31 80 LYS A C 1
ATOM 621 O O . LYS A 1 80 ? 8.687 5.086 -28.817 1.00 91.31 80 LYS A O 1
ATOM 626 N N . SER A 1 81 ? 9.635 5.517 -30.813 1.00 91.94 81 SER A N 1
ATOM 627 C CA . SER A 1 81 ? 8.650 6.505 -31.260 1.00 91.94 81 SER A CA 1
ATOM 628 C C . SER A 1 81 ? 8.394 6.388 -32.761 1.00 91.94 81 SER A C 1
ATOM 630 O O . SER A 1 81 ? 9.180 5.797 -33.496 1.00 91.94 81 SER A O 1
ATOM 632 N N . GLN A 1 82 ? 7.247 6.889 -33.225 1.00 94.56 82 GLN A N 1
ATOM 633 C CA . GLN A 1 82 ? 6.931 6.872 -34.653 1.00 94.56 82 GLN A CA 1
ATOM 634 C C . GLN A 1 82 ? 7.850 7.824 -35.417 1.00 94.56 82 GLN A C 1
ATOM 636 O O . GLN A 1 82 ? 7.992 8.985 -35.040 1.00 94.56 82 GLN A O 1
ATOM 641 N N . GLY A 1 83 ? 8.389 7.361 -36.537 1.00 96.62 83 GLY A N 1
ATOM 642 C CA . GLY A 1 83 ? 9.321 8.138 -37.341 1.00 96.62 83 GLY A CA 1
ATOM 643 C C . GLY A 1 83 ? 10.119 7.251 -38.278 1.00 96.62 83 GLY A C 1
ATOM 644 O O . GLY A 1 83 ? 9.856 6.054 -38.385 1.00 96.62 83 GLY A O 1
ATOM 645 N N . THR A 1 84 ? 11.096 7.847 -38.946 1.00 97.56 84 THR A N 1
ATOM 646 C CA . THR A 1 84 ? 12.034 7.134 -39.810 1.00 97.56 84 THR A CA 1
ATOM 647 C C . THR A 1 84 ? 13.440 7.419 -39.313 1.00 97.56 84 THR A C 1
ATOM 649 O O . THR A 1 84 ? 13.786 8.578 -39.095 1.00 97.56 84 THR A O 1
ATOM 652 N N . ALA A 1 85 ? 14.228 6.368 -39.123 1.00 98.06 85 ALA A N 1
ATOM 653 C CA . ALA A 1 85 ? 15.620 6.449 -38.706 1.00 98.06 85 ALA A CA 1
ATOM 654 C C . ALA A 1 85 ? 16.410 5.308 -39.350 1.00 98.06 85 ALA A C 1
ATOM 656 O O . ALA A 1 85 ? 15.835 4.292 -39.746 1.00 98.06 85 ALA A O 1
ATOM 657 N N . SER A 1 86 ? 17.720 5.487 -39.482 1.00 96.56 86 SER A N 1
ATOM 658 C CA . SER A 1 86 ? 18.611 4.473 -40.041 1.00 96.56 86 SE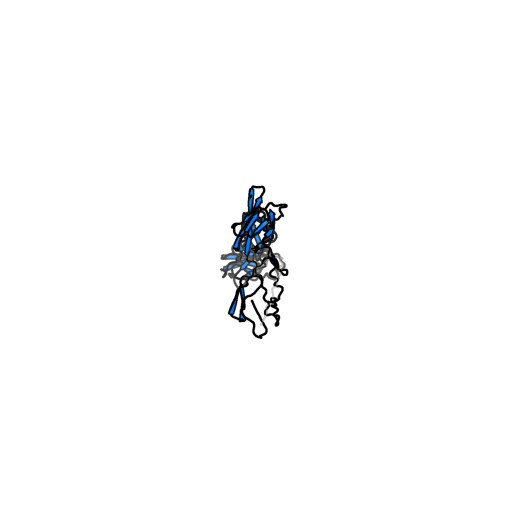R A CA 1
ATOM 659 C C . SER A 1 86 ? 19.432 3.812 -38.945 1.00 96.56 86 SER A C 1
ATOM 661 O O . SER A 1 86 ? 19.871 4.480 -38.010 1.00 96.56 86 SER A O 1
ATOM 663 N N . VAL A 1 87 ? 19.637 2.506 -39.079 1.00 96.94 87 VAL A N 1
ATOM 664 C CA . VAL A 1 87 ? 20.586 1.731 -38.280 1.00 96.94 87 VAL A CA 1
ATOM 665 C C . VAL A 1 87 ? 21.805 1.416 -39.138 1.00 96.94 87 VAL A C 1
ATOM 667 O O . VAL A 1 87 ? 21.652 0.876 -40.234 1.00 96.94 87 VAL A O 1
ATOM 670 N N . SER A 1 88 ? 22.994 1.758 -38.648 1.00 95.25 88 SER A N 1
ATOM 671 C CA . SER A 1 88 ? 24.274 1.466 -39.294 1.00 95.25 88 SER A CA 1
ATOM 672 C C . SER A 1 88 ? 25.037 0.404 -38.507 1.00 95.25 88 SER A C 1
ATOM 674 O O . SER A 1 88 ? 25.078 0.441 -37.278 1.00 95.25 88 SER A O 1
ATOM 676 N N . ALA A 1 89 ? 25.629 -0.542 -39.231 1.00 94.50 89 ALA A N 1
ATOM 677 C CA . ALA A 1 89 ? 26.602 -1.500 -38.729 1.00 94.50 89 ALA A CA 1
ATOM 678 C C . ALA A 1 89 ? 27.972 -1.136 -39.303 1.00 94.50 89 ALA A C 1
ATOM 680 O O . ALA A 1 89 ? 28.084 -0.933 -40.514 1.00 94.50 89 ALA A O 1
ATOM 681 N N . ILE A 1 90 ? 28.987 -1.069 -38.448 1.00 91.81 90 ILE A N 1
ATOM 682 C CA . ILE A 1 90 ? 30.358 -0.720 -38.814 1.00 91.81 90 ILE A CA 1
ATOM 683 C C . ILE A 1 90 ? 31.261 -1.897 -38.456 1.00 91.81 90 ILE A C 1
ATOM 685 O O . ILE A 1 90 ? 31.254 -2.387 -37.321 1.00 91.81 90 ILE A O 1
ATOM 689 N N . TYR A 1 91 ? 32.029 -2.358 -39.438 1.00 90.50 91 TYR A N 1
ATOM 690 C CA . TYR A 1 91 ? 33.028 -3.403 -39.268 1.00 90.50 91 TYR A CA 1
ATOM 691 C C . TYR A 1 91 ? 34.303 -3.024 -40.023 1.00 90.50 91 TYR A C 1
ATOM 693 O O . TYR A 1 91 ? 34.282 -2.862 -41.239 1.00 90.50 91 TYR A O 1
ATOM 701 N N . ASP A 1 92 ? 35.410 -2.885 -39.289 1.00 86.31 92 ASP A N 1
ATOM 702 C CA . ASP A 1 92 ? 36.663 -2.311 -39.789 1.00 86.31 92 ASP A CA 1
ATOM 703 C C . ASP A 1 92 ? 36.439 -0.936 -40.460 1.00 86.31 92 ASP A C 1
ATOM 705 O O . ASP A 1 92 ? 36.087 0.016 -39.765 1.00 86.31 92 ASP A O 1
ATOM 709 N N . ASP A 1 93 ? 36.640 -0.822 -41.777 1.00 85.31 93 ASP A N 1
ATOM 710 C CA . ASP A 1 93 ? 36.431 0.412 -42.554 1.00 85.31 93 ASP A CA 1
ATOM 711 C C . ASP A 1 93 ? 35.120 0.385 -43.378 1.00 85.31 93 ASP A C 1
ATOM 713 O O . ASP A 1 93 ? 34.818 1.345 -44.091 1.00 85.31 93 ASP A O 1
ATOM 717 N N . ASP A 1 94 ? 34.339 -0.699 -43.289 1.00 88.94 94 ASP A N 1
ATOM 718 C CA . ASP A 1 94 ? 33.076 -0.877 -44.009 1.00 88.94 94 ASP A CA 1
ATOM 719 C C . ASP A 1 94 ? 31.871 -0.449 -43.151 1.00 88.94 94 ASP A C 1
ATOM 721 O O . ASP A 1 94 ? 31.777 -0.757 -41.959 1.00 88.94 94 ASP A O 1
ATOM 725 N N . GLU A 1 95 ? 30.900 0.216 -43.784 1.00 91.75 95 GLU A N 1
ATOM 726 C CA . GLU A 1 95 ? 29.622 0.603 -43.177 1.00 91.75 95 GLU A CA 1
ATOM 727 C C . GLU A 1 95 ? 28.448 0.123 -44.043 1.00 91.75 95 GLU A C 1
ATOM 729 O O . GLU A 1 95 ? 28.392 0.368 -45.253 1.00 91.75 95 GLU A O 1
ATOM 734 N N . GLN A 1 96 ? 27.460 -0.507 -43.407 1.00 93.62 96 GLN A N 1
ATOM 735 C CA . GLN A 1 96 ? 26.175 -0.834 -44.020 1.00 93.62 96 GLN A CA 1
ATOM 736 C C . GLN A 1 96 ? 25.043 -0.195 -43.216 1.00 93.62 96 GLN A C 1
ATOM 738 O O . GLN A 1 96 ? 24.976 -0.362 -42.002 1.00 93.62 96 GLN A O 1
ATOM 743 N N . SER A 1 97 ? 24.114 0.479 -43.901 1.00 93.81 97 SER A N 1
ATOM 744 C CA . SER A 1 97 ? 22.978 1.162 -43.273 1.00 93.81 97 SER A CA 1
ATOM 745 C C . SER A 1 97 ? 21.628 0.628 -43.76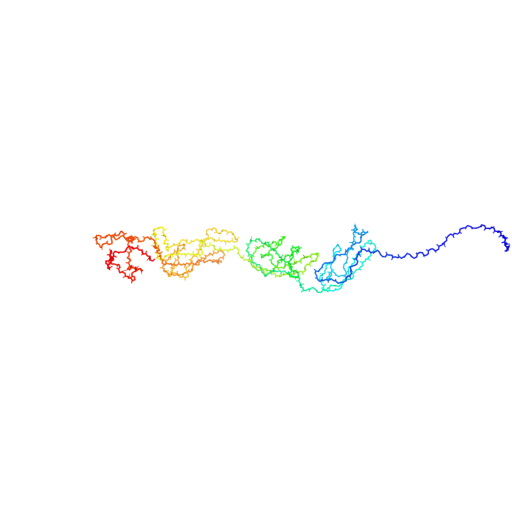4 1.00 93.81 97 SER A C 1
ATOM 747 O O . SER A 1 97 ? 21.481 0.247 -44.930 1.00 93.81 97 SER A O 1
ATOM 749 N N . LEU A 1 98 ? 20.631 0.606 -42.879 1.00 95.75 98 LEU A N 1
ATOM 750 C CA . LEU A 1 98 ? 19.245 0.228 -43.157 1.00 95.75 98 LEU A CA 1
ATOM 751 C C . LEU A 1 98 ? 18.294 1.299 -42.617 1.00 95.75 98 LEU A C 1
ATOM 753 O O . LEU A 1 98 ? 18.220 1.519 -41.412 1.00 95.75 98 LEU A O 1
ATOM 757 N N . GLU A 1 99 ? 17.509 1.908 -43.504 1.00 96.69 99 GLU A N 1
ATOM 758 C CA . GLU A 1 99 ? 16.425 2.814 -43.117 1.00 96.69 99 GLU A CA 1
ATOM 759 C C . GLU A 1 99 ? 15.188 2.020 -42.661 1.00 96.69 99 GLU A C 1
ATOM 761 O O . GLU A 1 99 ? 14.701 1.129 -43.365 1.00 96.69 99 GLU A O 1
ATOM 766 N N . LEU A 1 100 ? 14.659 2.362 -41.486 1.00 97.81 100 LEU A N 1
ATOM 767 C CA . LEU A 1 100 ? 13.472 1.761 -40.885 1.00 97.81 100 LEU A CA 1
ATOM 768 C C . LEU A 1 100 ? 12.430 2.833 -40.567 1.00 97.81 100 LEU A C 1
ATOM 770 O O . LEU A 1 100 ? 12.742 3.903 -40.048 1.00 97.81 100 LEU A O 1
ATOM 774 N N . THR A 1 101 ? 11.165 2.523 -40.838 1.00 97.69 101 THR A N 1
ATOM 775 C CA . THR A 1 101 ? 10.011 3.351 -40.477 1.00 97.69 101 THR A CA 1
ATOM 776 C C . THR A 1 101 ? 9.222 2.695 -39.348 1.00 97.69 101 THR A C 1
ATOM 778 O O . THR A 1 101 ? 8.700 1.587 -39.484 1.00 97.69 101 THR A O 1
ATOM 781 N N . VAL A 1 102 ? 9.107 3.393 -38.221 1.00 96.44 102 VAL A N 1
ATOM 782 C CA . VAL A 1 102 ? 8.332 2.964 -37.057 1.00 96.44 102 VAL A CA 1
ATOM 783 C C . VAL A 1 102 ? 6.886 3.433 -37.192 1.00 96.44 102 VAL A C 1
ATOM 785 O O . VAL A 1 102 ? 6.593 4.631 -37.254 1.00 96.44 102 VAL A O 1
ATOM 788 N N . VAL A 1 103 ? 5.956 2.480 -37.184 1.00 95.06 103 VAL A N 1
ATOM 789 C CA . VAL A 1 103 ? 4.512 2.731 -37.293 1.00 95.06 103 VAL A CA 1
ATOM 790 C C . VAL A 1 103 ? 3.799 2.532 -35.955 1.00 95.06 103 VAL A C 1
ATOM 792 O O . VAL A 1 103 ? 4.303 1.858 -35.059 1.00 95.06 103 VAL A O 1
ATOM 795 N N . ALA A 1 104 ? 2.610 3.122 -35.798 1.00 89.88 104 ALA A N 1
ATOM 796 C CA . ALA A 1 104 ? 1.846 3.053 -34.551 1.00 89.88 104 ALA A CA 1
ATOM 797 C C . ALA A 1 104 ? 1.524 1.604 -34.150 1.00 89.88 104 ALA A C 1
ATOM 799 O O . ALA A 1 104 ? 1.127 0.788 -34.985 1.00 89.88 104 ALA A O 1
ATOM 800 N N . ALA A 1 105 ? 1.626 1.312 -32.853 1.00 84.12 105 ALA A N 1
ATOM 801 C CA . ALA A 1 105 ? 1.070 0.098 -32.266 1.00 84.12 105 ALA A CA 1
ATOM 802 C C . ALA A 1 105 ? -0.429 0.273 -31.970 1.00 84.12 105 ALA A C 1
ATOM 804 O O . ALA A 1 105 ? -0.920 1.389 -31.800 1.00 84.12 105 ALA A O 1
ATOM 805 N N . ALA A 1 106 ? -1.158 -0.840 -31.861 1.00 82.69 106 ALA A N 1
ATOM 806 C CA . ALA A 1 106 ? -2.574 -0.826 -31.483 1.00 82.69 106 ALA A CA 1
ATOM 807 C C . ALA A 1 106 ? -2.809 -0.339 -30.038 1.00 82.69 106 ALA A C 1
ATOM 809 O O . ALA A 1 106 ? -3.922 0.056 -29.695 1.00 82.69 106 ALA A O 1
ATOM 810 N N . SER A 1 107 ? -1.772 -0.367 -29.198 1.00 82.75 107 SER A N 1
ATOM 811 C CA . SER A 1 107 ? -1.842 -0.024 -27.776 1.00 82.75 107 SER A CA 1
ATOM 812 C C . SER A 1 107 ? -0.465 0.372 -27.253 1.00 82.75 107 SER A C 1
ATOM 814 O O . SER A 1 107 ? 0.562 -0.074 -27.765 1.00 82.75 107 SER A O 1
ATOM 816 N N . THR A 1 108 ? -0.447 1.218 -26.228 1.00 85.62 108 THR A N 1
ATOM 817 C CA . THR A 1 108 ? 0.778 1.737 -25.617 1.00 85.62 108 THR A CA 1
ATOM 818 C C . THR A 1 108 ? 1.128 0.981 -24.334 1.00 85.62 108 THR A C 1
ATOM 820 O O . THR A 1 108 ? 0.223 0.486 -23.656 1.00 85.62 108 THR A O 1
ATOM 823 N N . PRO A 1 109 ? 2.418 0.916 -23.976 1.00 90.56 109 PRO A N 1
ATOM 824 C CA . PRO A 1 109 ? 2.874 0.477 -22.675 1.00 90.56 109 PRO A CA 1
ATOM 825 C C . PRO A 1 109 ? 2.214 1.267 -21.541 1.00 90.56 109 PRO A C 1
ATOM 827 O O . PRO A 1 109 ? 2.085 2.489 -21.632 1.00 90.56 109 PRO A O 1
ATOM 830 N N . TYR A 1 110 ? 1.817 0.588 -20.469 1.00 91.75 110 TYR A N 1
ATOM 831 C CA . TYR A 1 110 ? 1.384 1.229 -19.226 1.00 91.75 110 TYR A CA 1
ATOM 832 C C . TYR A 1 110 ? 1.703 0.354 -18.009 1.00 91.75 110 TYR A C 1
ATOM 834 O O . TYR A 1 110 ? 1.981 -0.838 -18.144 1.00 91.75 110 TYR A O 1
ATOM 842 N N . ILE A 1 111 ? 1.678 0.967 -16.826 1.00 91.81 111 ILE A N 1
ATOM 843 C CA . ILE A 1 111 ? 1.864 0.302 -15.531 1.00 91.81 111 ILE A CA 1
ATOM 844 C C . ILE A 1 111 ? 0.519 0.336 -14.798 1.00 91.81 111 ILE A C 1
ATOM 846 O O . ILE A 1 111 ? -0.114 1.391 -14.751 1.00 91.81 111 ILE A O 1
ATOM 850 N N . ASP A 1 112 ? 0.074 -0.803 -14.268 1.00 85.12 112 ASP A N 1
ATOM 851 C CA . ASP A 1 112 ? -1.262 -0.984 -13.676 1.00 85.12 112 ASP A CA 1
ATOM 852 C C . ASP A 1 112 ? -1.237 -0.864 -12.141 1.00 85.12 112 ASP A C 1
ATOM 854 O O . ASP A 1 112 ? -1.293 -1.868 -11.440 1.00 85.12 112 ASP A O 1
ATOM 858 N N . GLU A 1 113 ? -1.085 0.360 -11.619 1.00 81.38 113 GLU A N 1
ATOM 859 C CA . GLU A 1 113 ? -1.061 0.655 -10.174 1.00 81.38 113 GLU A CA 1
ATOM 860 C C . GLU A 1 113 ? -1.702 2.022 -9.879 1.00 81.38 113 GLU A C 1
ATOM 862 O O . GLU A 1 113 ? -1.444 2.992 -10.599 1.00 81.38 113 GLU A O 1
ATOM 867 N N . THR A 1 114 ? -2.525 2.123 -8.825 1.00 86.81 114 THR A N 1
ATOM 868 C CA . THR A 1 114 ? -3.357 3.324 -8.577 1.00 86.81 114 THR A CA 1
ATOM 869 C C . THR A 1 114 ? -3.052 4.095 -7.294 1.00 86.81 114 THR A C 1
ATOM 871 O O . THR A 1 114 ? -3.134 5.321 -7.322 1.00 86.81 114 THR A O 1
ATOM 874 N N . GLU A 1 115 ? -2.675 3.437 -6.191 1.00 91.00 115 GLU A N 1
ATOM 875 C CA . GLU A 1 115 ? -2.208 4.098 -4.955 1.00 91.00 115 GLU A CA 1
ATOM 876 C C . GLU A 1 115 ? -1.433 3.148 -4.023 1.00 91.00 115 GLU A C 1
ATOM 878 O O . GLU A 1 115 ? -1.494 1.932 -4.176 1.00 91.00 115 GLU A O 1
ATOM 883 N N . MET A 1 116 ? -0.730 3.712 -3.033 1.00 93.38 116 MET A N 1
ATOM 884 C CA . MET A 1 116 ? -0.036 2.985 -1.963 1.00 93.38 116 MET A CA 1
ATOM 885 C C . MET A 1 116 ? -0.418 3.516 -0.581 1.00 93.38 116 MET A C 1
ATOM 887 O O . MET A 1 116 ? -0.464 4.728 -0.363 1.00 93.38 116 MET A O 1
ATOM 891 N N . SER A 1 117 ? -0.594 2.608 0.383 1.00 95.12 117 SER A N 1
ATOM 892 C CA . SER A 1 117 ? -0.739 2.947 1.801 1.00 95.12 117 SER A CA 1
ATOM 893 C C . SER A 1 117 ? 0.206 2.106 2.656 1.00 95.12 117 SER A C 1
ATOM 895 O O . SER A 1 117 ? 0.179 0.878 2.589 1.00 95.12 117 SER A O 1
ATOM 897 N N . LEU A 1 118 ? 1.061 2.766 3.437 1.00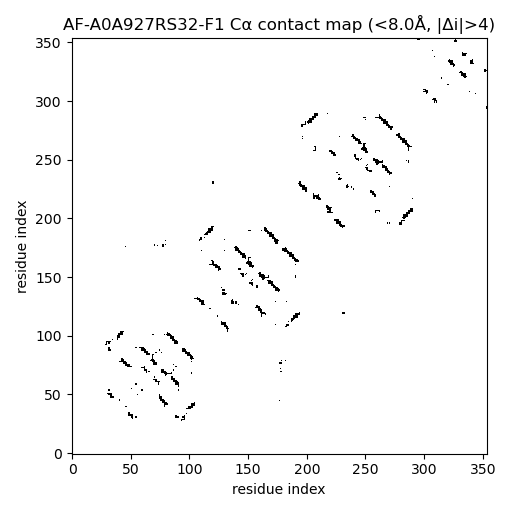 95.62 118 LEU A N 1
ATOM 898 C CA . LEU A 1 118 ? 2.079 2.139 4.285 1.00 95.62 118 LEU A CA 1
ATOM 899 C C . LEU A 1 118 ? 1.933 2.600 5.741 1.00 95.62 118 LEU A C 1
ATOM 901 O O . LEU A 1 118 ? 1.246 3.579 6.033 1.00 95.62 118 LEU A O 1
ATOM 905 N N . ILE A 1 119 ? 2.618 1.911 6.652 1.00 94.25 119 ILE A N 1
ATOM 906 C CA . ILE A 1 119 ? 2.731 2.272 8.070 1.00 94.25 119 ILE A CA 1
ATOM 907 C C . ILE A 1 119 ? 4.194 2.605 8.375 1.00 94.25 119 ILE A C 1
ATOM 909 O O . ILE A 1 119 ? 5.083 1.880 7.926 1.00 94.25 119 ILE A O 1
ATOM 913 N N . VAL A 1 120 ? 4.452 3.681 9.130 1.00 94.62 120 VAL A N 1
ATOM 914 C CA . VAL A 1 120 ? 5.815 4.088 9.533 1.00 94.62 120 VAL A CA 1
ATOM 915 C C . VAL A 1 120 ? 6.607 2.913 10.129 1.00 94.62 120 VAL A C 1
ATOM 917 O O . VAL A 1 120 ? 6.109 2.148 10.953 1.00 94.62 120 VAL A O 1
ATOM 920 N N . GLY A 1 121 ? 7.868 2.777 9.722 1.00 92.00 121 GLY A N 1
ATOM 921 C CA . GLY A 1 121 ? 8.765 1.697 10.139 1.00 92.00 121 GLY A CA 1
ATOM 922 C C . GLY A 1 121 ? 8.571 0.386 9.371 1.00 92.00 121 GLY A C 1
ATOM 923 O O . GLY A 1 121 ? 9.369 -0.532 9.541 1.00 92.00 121 GLY A O 1
ATOM 924 N N . GLY A 1 122 ? 7.542 0.292 8.524 1.00 91.56 122 GLY A N 1
ATOM 925 C CA . GLY A 1 122 ? 7.332 -0.838 7.628 1.00 91.56 122 GLY A CA 1
ATOM 926 C C . GLY A 1 122 ? 8.182 -0.761 6.357 1.00 91.56 122 GLY A C 1
ATOM 927 O O . GLY A 1 122 ? 8.376 0.313 5.780 1.00 91.56 122 GLY A O 1
ATOM 928 N N . ASP A 1 123 ? 8.617 -1.931 5.892 1.00 94.06 123 ASP A N 1
ATOM 929 C CA . ASP A 1 123 ? 9.219 -2.132 4.573 1.00 94.06 123 ASP A CA 1
ATOM 930 C C . ASP A 1 123 ? 8.216 -2.873 3.669 1.00 94.06 123 ASP A C 1
ATOM 932 O O . ASP A 1 123 ? 7.547 -3.812 4.107 1.00 94.06 123 ASP A O 1
ATOM 936 N N . PHE A 1 124 ? 8.117 -2.473 2.400 1.00 94.69 124 PHE A N 1
ATOM 937 C CA . PHE A 1 124 ? 7.218 -3.080 1.417 1.00 94.69 124 PHE A CA 1
ATOM 938 C C . PHE A 1 124 ? 7.909 -3.255 0.065 1.00 94.69 124 PHE A C 1
ATOM 940 O O . PHE A 1 124 ? 8.430 -2.297 -0.500 1.00 94.69 124 PHE A O 1
ATOM 947 N N . THR A 1 125 ? 7.887 -4.462 -0.495 1.00 93.81 125 THR A N 1
ATOM 948 C CA . THR A 1 125 ? 8.399 -4.711 -1.850 1.00 93.81 125 THR A CA 1
ATOM 949 C C . THR A 1 125 ? 7.318 -4.399 -2.879 1.00 93.81 125 THR A C 1
ATOM 951 O O . THR A 1 125 ? 6.330 -5.125 -2.988 1.00 93.81 125 THR A O 1
ATOM 954 N N . PHE A 1 126 ? 7.518 -3.326 -3.641 1.00 90.25 126 PHE A N 1
ATOM 955 C CA . PHE A 1 126 ? 6.626 -2.910 -4.716 1.00 90.25 126 PHE A CA 1
ATOM 956 C C . PHE A 1 126 ? 6.967 -3.649 -6.016 1.00 90.25 126 PHE A C 1
ATOM 958 O O . PHE A 1 126 ? 8.107 -3.608 -6.470 1.00 90.25 126 PHE A O 1
ATOM 965 N N . ASN A 1 127 ? 5.979 -4.325 -6.611 1.00 89.62 127 ASN A N 1
ATOM 966 C CA . ASN A 1 127 ? 6.155 -5.183 -7.788 1.00 89.62 127 ASN A CA 1
ATOM 967 C C . ASN A 1 127 ? 5.293 -4.678 -8.960 1.00 89.62 127 ASN A C 1
ATOM 969 O O . ASN A 1 127 ? 4.223 -5.238 -9.198 1.00 89.62 127 ASN A O 1
ATOM 973 N N . PRO A 1 128 ? 5.713 -3.618 -9.673 1.00 90.62 128 PRO A N 1
ATOM 974 C CA . PRO A 1 128 ? 4.973 -3.115 -10.825 1.00 90.62 128 PRO A CA 1
ATOM 975 C C . PRO A 1 128 ? 4.990 -4.119 -11.986 1.00 90.62 128 PRO A C 1
ATOM 977 O O . PRO A 1 128 ? 5.945 -4.879 -12.161 1.00 90.62 128 PRO A O 1
ATOM 980 N N . TYR A 1 129 ? 3.951 -4.062 -12.819 1.00 91.06 129 TYR A N 1
ATOM 981 C CA . TYR A 1 129 ? 3.846 -4.839 -14.054 1.00 91.06 129 TYR A CA 1
ATOM 982 C C . TYR A 1 129 ? 3.685 -3.921 -15.260 1.00 91.06 129 TYR A C 1
ATOM 984 O O . TYR A 1 129 ? 2.884 -2.985 -15.245 1.00 91.06 129 TYR A O 1
ATOM 992 N N . LEU A 1 130 ? 4.426 -4.222 -16.322 1.00 93.38 130 LEU A N 1
ATOM 993 C CA . LEU A 1 130 ? 4.334 -3.549 -17.605 1.00 93.38 130 LEU A CA 1
ATOM 994 C C . LEU A 1 130 ? 3.330 -4.279 -18.494 1.00 93.38 130 LEU A C 1
ATOM 996 O O . LEU A 1 130 ? 3.529 -5.445 -18.835 1.00 93.38 130 LEU A O 1
ATOM 1000 N N . TYR A 1 131 ? 2.301 -3.570 -18.940 1.00 92.25 131 TYR A N 1
ATOM 1001 C CA . TYR A 1 131 ? 1.383 -4.048 -19.963 1.00 92.25 131 TYR A CA 1
ATOM 1002 C C . TYR A 1 131 ? 1.737 -3.440 -21.309 1.00 92.25 131 TYR A C 1
ATOM 1004 O O . TYR A 1 131 ? 1.722 -2.223 -21.448 1.00 92.25 131 TYR A O 1
ATOM 1012 N N . VAL A 1 132 ? 1.985 -4.272 -22.321 1.00 89.44 132 VAL A N 1
ATOM 1013 C CA . VAL A 1 132 ? 2.138 -3.844 -23.719 1.00 89.44 132 VAL A CA 1
ATOM 1014 C C . VAL A 1 132 ? 1.149 -4.630 -24.563 1.00 89.44 132 VAL A C 1
ATOM 1016 O O . VAL A 1 132 ? 1.093 -5.855 -24.509 1.00 89.44 132 VAL A O 1
ATOM 1019 N N . ASN A 1 133 ? 0.327 -3.928 -25.335 1.00 85.38 133 ASN A N 1
ATOM 1020 C CA . ASN A 1 133 ? -0.728 -4.544 -26.137 1.00 85.38 133 ASN A CA 1
ATOM 1021 C C . ASN A 1 133 ? -1.666 -5.495 -25.375 1.00 85.38 133 ASN A C 1
ATOM 1023 O O . ASN A 1 133 ? -2.033 -6.559 -25.869 1.00 85.38 133 ASN A O 1
ATOM 1027 N N . GLY A 1 134 ? -2.038 -5.112 -24.149 1.00 86.19 134 GLY A N 1
ATOM 1028 C CA . GLY A 1 134 ? -2.925 -5.901 -23.287 1.00 86.19 134 GLY A CA 1
ATOM 1029 C C . GLY A 1 134 ? -2.286 -7.169 -22.709 1.00 86.19 134 GLY A C 1
ATOM 1030 O O . GLY A 1 134 ? -2.986 -7.965 -22.093 1.00 86.19 134 GLY A O 1
ATOM 1031 N N . THR A 1 135 ? -0.979 -7.365 -22.897 1.00 87.56 135 THR A N 1
ATOM 1032 C CA . THR A 1 135 ? -0.214 -8.484 -22.333 1.00 87.56 135 THR A CA 1
ATOM 1033 C C . THR A 1 135 ? 0.743 -7.960 -21.268 1.00 87.56 135 THR A C 1
ATOM 1035 O O . THR A 1 135 ? 1.455 -6.990 -21.523 1.00 87.56 135 THR A O 1
ATOM 1038 N N . ALA A 1 136 ? 0.754 -8.587 -20.091 1.00 91.19 136 ALA A N 1
ATOM 1039 C CA . ALA A 1 136 ? 1.705 -8.278 -19.025 1.00 91.19 136 ALA A CA 1
ATOM 1040 C C . ALA A 1 136 ? 3.066 -8.941 -19.291 1.00 91.19 136 ALA A C 1
ATOM 1042 O O . ALA A 1 136 ? 3.117 -10.086 -19.745 1.00 91.19 136 ALA A O 1
ATOM 1043 N N . PHE A 1 137 ? 4.151 -8.241 -18.967 1.00 89.00 137 PHE A N 1
ATOM 1044 C CA . PHE A 1 137 ? 5.527 -8.724 -19.082 1.00 89.00 137 PHE A CA 1
ATOM 1045 C C . PHE A 1 137 ? 6.238 -8.664 -17.726 1.00 89.00 137 PHE A C 1
ATOM 1047 O O . PHE A 1 137 ? 6.135 -7.673 -17.003 1.00 89.00 137 PHE A O 1
ATOM 1054 N N . ASP A 1 138 ? 6.974 -9.725 -17.393 1.00 86.56 138 ASP A N 1
ATOM 1055 C CA . ASP A 1 138 ? 7.663 -9.925 -16.109 1.00 86.56 138 ASP A CA 1
ATOM 1056 C C . ASP A 1 138 ? 9.181 -9.674 -16.174 1.00 86.56 138 ASP A C 1
ATOM 1058 O O . ASP A 1 138 ? 9.854 -9.637 -15.148 1.00 86.56 138 ASP A O 1
ATOM 1062 N N . ASN A 1 139 ? 9.725 -9.457 -17.373 1.00 89.50 139 ASN A N 1
ATOM 1063 C CA . ASN A 1 139 ? 11.145 -9.211 -17.623 1.00 89.50 139 ASN A CA 1
ATOM 1064 C C . ASN A 1 139 ? 11.489 -7.725 -17.843 1.00 89.50 139 ASN A C 1
ATOM 1066 O O . ASN A 1 139 ? 12.574 -7.408 -18.333 1.00 89.50 139 ASN A O 1
ATOM 1070 N N . ALA A 1 140 ? 10.568 -6.813 -17.529 1.00 92.88 140 ALA A N 1
ATOM 1071 C CA . ALA A 1 140 ? 10.868 -5.388 -17.461 1.00 92.88 140 ALA A CA 1
ATOM 1072 C C . ALA A 1 140 ? 11.638 -5.063 -16.173 1.00 92.88 140 ALA A C 1
ATOM 1074 O O . ALA A 1 140 ? 11.456 -5.699 -15.134 1.00 92.88 140 ALA A O 1
ATOM 1075 N N . THR A 1 141 ? 12.505 -4.060 -16.242 1.00 94.06 141 THR A N 1
ATOM 1076 C CA . THR A 1 141 ? 13.178 -3.484 -15.080 1.00 94.06 141 THR A CA 1
ATOM 1077 C C . THR A 1 141 ? 12.504 -2.175 -14.703 1.00 94.06 141 THR A C 1
ATOM 1079 O O . THR A 1 141 ? 11.937 -1.485 -15.550 1.00 94.06 141 THR A O 1
ATOM 1082 N N . TYR A 1 142 ? 12.550 -1.828 -13.419 1.00 94.62 142 TYR A N 1
ATOM 1083 C CA . TYR A 1 142 ? 11.831 -0.670 -12.905 1.00 94.62 142 TYR A CA 1
ATOM 1084 C C . TYR A 1 142 ? 12.740 0.223 -12.079 1.00 94.62 142 TYR A C 1
ATOM 1086 O O . TYR A 1 142 ? 13.516 -0.248 -11.248 1.00 94.62 142 TYR A O 1
ATOM 1094 N N . THR A 1 143 ? 12.606 1.527 -12.295 1.00 94.75 143 THR A N 1
ATOM 1095 C CA . THR A 1 143 ? 13.191 2.559 -11.442 1.00 94.75 143 THR A CA 1
ATOM 1096 C C . THR A 1 143 ? 12.060 3.282 -10.733 1.00 94.75 143 THR A C 1
ATOM 1098 O O . THR A 1 143 ? 11.148 3.790 -11.385 1.00 94.75 143 THR A O 1
ATOM 1101 N N . VAL A 1 144 ? 12.115 3.335 -9.402 1.00 96.31 144 VAL A N 1
ATOM 1102 C CA . VAL A 1 144 ? 11.107 4.018 -8.585 1.00 96.31 144 VAL A CA 1
ATOM 1103 C C . VAL A 1 144 ? 11.768 5.128 -7.786 1.00 96.31 144 VAL A C 1
ATOM 1105 O O . VAL A 1 144 ? 12.777 4.912 -7.119 1.00 96.31 144 VAL A O 1
ATOM 1108 N N . VAL A 1 145 ? 11.199 6.327 -7.857 1.00 96.19 145 VAL A N 1
ATOM 1109 C CA . VAL A 1 145 ? 11.700 7.514 -7.158 1.00 96.19 145 VAL A CA 1
ATOM 1110 C C . VAL A 1 145 ? 10.577 8.121 -6.335 1.00 96.19 145 VAL A C 1
ATOM 1112 O O . VAL A 1 145 ? 9.476 8.314 -6.836 1.00 96.19 145 VAL A O 1
ATOM 1115 N N . SER A 1 146 ? 10.859 8.455 -5.078 1.00 98.00 146 SER A N 1
ATOM 1116 C CA . SER A 1 146 ? 9.917 9.171 -4.216 1.00 98.00 146 SER A CA 1
ATOM 1117 C C . SER A 1 146 ? 10.090 10.681 -4.340 1.00 98.00 146 SER A C 1
ATOM 1119 O O . SER A 1 146 ? 11.215 11.182 -4.341 1.00 98.00 146 SER A O 1
ATOM 1121 N N . SER A 1 147 ? 8.978 11.416 -4.378 1.00 98.56 147 SER A N 1
ATOM 1122 C CA . SER A 1 147 ? 8.976 12.879 -4.285 1.00 98.56 147 SER A CA 1
ATOM 1123 C C . SER A 1 147 ? 9.363 13.398 -2.894 1.00 98.56 147 SER A C 1
ATOM 1125 O O . SER A 1 147 ? 9.743 14.561 -2.766 1.00 98.56 147 SER A O 1
ATOM 1127 N N . ASN A 1 148 ? 9.262 12.561 -1.854 1.00 98.50 148 ASN A N 1
ATOM 1128 C CA . ASN A 1 148 ? 9.553 12.932 -0.473 1.00 98.50 148 ASN A CA 1
ATOM 1129 C C . ASN A 1 148 ? 10.157 11.752 0.302 1.00 98.50 148 ASN A C 1
ATOM 1131 O O . ASN A 1 148 ? 9.452 10.917 0.873 1.00 98.50 148 ASN A O 1
ATOM 1135 N N . THR A 1 149 ? 11.488 11.709 0.361 1.00 98.06 149 THR A N 1
ATOM 1136 C CA . THR A 1 149 ? 12.228 10.630 1.031 1.00 98.06 149 THR A CA 1
ATOM 1137 C C . THR A 1 149 ? 12.119 10.654 2.553 1.00 98.06 149 THR A C 1
ATOM 1139 O O . THR A 1 149 ? 12.396 9.639 3.184 1.00 98.06 149 THR A O 1
ATOM 1142 N N . SER A 1 150 ? 11.708 11.774 3.159 1.00 97.75 150 SER A N 1
ATOM 1143 C CA . SER A 1 150 ? 11.410 11.827 4.597 1.00 97.75 150 SER A CA 1
ATOM 1144 C C . SER A 1 150 ? 10.115 11.090 4.950 1.00 97.75 150 SER A C 1
ATOM 1146 O O . SER A 1 150 ? 9.964 10.676 6.093 1.00 97.75 150 SER A O 1
ATOM 1148 N N . VAL A 1 151 ? 9.218 10.895 3.977 1.00 97.81 151 VAL A N 1
ATOM 1149 C CA . VAL A 1 151 ? 7.982 10.112 4.125 1.00 97.81 151 VAL A CA 1
ATOM 1150 C C . VAL A 1 151 ? 8.214 8.667 3.690 1.00 97.81 151 VAL A C 1
ATOM 1152 O O . VAL A 1 151 ? 8.043 7.745 4.481 1.00 97.81 151 VAL A O 1
ATOM 1155 N N . VAL A 1 152 ? 8.686 8.454 2.460 1.00 98.31 152 VAL A N 1
ATOM 1156 C CA . VAL A 1 152 ? 8.969 7.118 1.916 1.00 98.31 152 VAL A CA 1
ATOM 1157 C C . VAL A 1 152 ? 10.227 7.146 1.060 1.00 98.31 152 VAL A C 1
ATOM 1159 O O . VAL A 1 152 ? 10.359 7.978 0.165 1.00 98.31 152 VAL A O 1
ATOM 1162 N N . SER A 1 153 ? 11.163 6.238 1.323 1.00 97.62 153 SER A N 1
ATOM 1163 C CA . SER A 1 153 ? 12.373 6.057 0.506 1.00 97.62 153 SER A CA 1
ATOM 1164 C C . SER A 1 153 ? 12.318 4.752 -0.278 1.00 97.62 153 SER A C 1
ATOM 1166 O O . SER A 1 153 ? 11.603 3.833 0.107 1.00 97.62 153 SER A O 1
ATOM 1168 N N . VAL A 1 154 ? 13.062 4.675 -1.380 1.00 97.44 154 VAL A N 1
ATOM 1169 C CA . VAL A 1 154 ? 13.111 3.497 -2.253 1.00 97.44 154 VAL A CA 1
ATOM 1170 C C . VAL A 1 154 ? 14.526 2.928 -2.215 1.00 97.44 154 VAL A C 1
ATOM 1172 O O . VAL A 1 154 ? 15.485 3.639 -2.510 1.00 97.44 154 VAL A O 1
ATOM 1175 N N . ALA A 1 155 ? 14.654 1.664 -1.829 1.00 95.06 155 ALA A N 1
ATOM 1176 C CA . ALA A 1 155 ? 15.890 0.892 -1.874 1.00 95.06 155 ALA A CA 1
ATOM 1177 C C . ALA A 1 155 ? 15.936 -0.009 -3.126 1.00 95.06 155 ALA A C 1
ATOM 1179 O O . ALA A 1 155 ? 14.999 -0.042 -3.928 1.00 95.06 155 ALA A O 1
ATOM 1180 N N . GLU A 1 156 ? 17.039 -0.741 -3.301 1.00 89.69 156 GLU A N 1
ATOM 1181 C CA . GLU A 1 156 ? 17.196 -1.699 -4.402 1.00 89.69 156 GLU A CA 1
ATOM 1182 C C . GLU A 1 156 ? 16.041 -2.711 -4.458 1.00 89.69 156 GLU A C 1
ATOM 1184 O O . GLU A 1 156 ? 15.464 -3.084 -3.436 1.00 89.69 156 GLU A O 1
ATOM 1189 N N . GLY A 1 157 ? 15.694 -3.147 -5.672 1.00 88.75 157 GLY A N 1
ATOM 1190 C CA . GLY A 1 157 ? 14.597 -4.095 -5.887 1.00 88.75 157 GLY A CA 1
ATOM 1191 C C . GLY A 1 157 ? 13.206 -3.516 -5.610 1.00 88.75 157 GLY A C 1
ATOM 1192 O O . GLY A 1 157 ? 12.311 -4.266 -5.240 1.00 88.75 157 GLY A O 1
ATOM 1193 N N . CYS A 1 158 ? 13.025 -2.197 -5.760 1.00 93.44 158 CYS A N 1
ATOM 1194 C CA . CYS A 1 158 ? 11.752 -1.504 -5.514 1.00 93.44 158 CYS A CA 1
ATOM 1195 C C . CYS A 1 158 ? 11.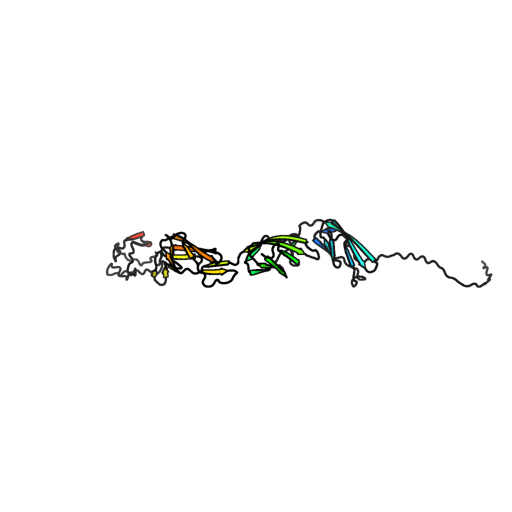212 -1.695 -4.082 1.00 93.44 158 CYS A C 1
ATOM 1197 O O . CYS A 1 158 ? 10.003 -1.723 -3.854 1.00 93.44 158 CYS A O 1
ATOM 1199 N N . VAL A 1 159 ? 12.104 -1.811 -3.094 1.00 96.00 159 VAL A N 1
ATOM 1200 C CA . VAL A 1 159 ? 11.710 -1.899 -1.683 1.00 96.00 159 VAL A CA 1
ATOM 1201 C C . VAL A 1 159 ? 11.446 -0.498 -1.138 1.00 96.00 159 VAL A C 1
ATOM 1203 O O . VAL A 1 159 ? 12.361 0.311 -0.993 1.00 96.00 159 VAL A O 1
ATOM 1206 N N . LEU A 1 160 ? 10.190 -0.211 -0.822 1.00 97.06 160 LEU A N 1
ATOM 1207 C CA . LEU A 1 160 ? 9.750 1.016 -0.173 1.00 97.06 160 LEU A CA 1
ATOM 1208 C C . LEU A 1 160 ? 9.987 0.914 1.335 1.00 97.06 160 LEU A C 1
ATOM 1210 O O . LEU A 1 160 ? 9.565 -0.055 1.960 1.00 97.06 160 LEU A O 1
ATOM 1214 N N . LYS A 1 161 ? 10.618 1.929 1.923 1.00 96.88 161 LYS A N 1
ATOM 1215 C CA . LYS A 1 161 ? 10.775 2.081 3.375 1.00 96.88 161 LYS A CA 1
ATOM 1216 C C . LYS A 1 161 ? 9.960 3.272 3.850 1.00 96.88 161 LYS A C 1
ATOM 1218 O O . LYS A 1 161 ? 10.212 4.398 3.408 1.00 96.88 161 LYS A O 1
ATOM 1223 N N . ALA A 1 162 ? 8.993 3.024 4.726 1.00 97.19 162 ALA A N 1
ATOM 1224 C CA . ALA A 1 162 ? 8.126 4.042 5.304 1.00 97.19 162 ALA A CA 1
ATOM 1225 C C . ALA A 1 162 ? 8.841 4.757 6.462 1.00 97.19 162 ALA A C 1
ATOM 1227 O O . ALA A 1 162 ? 8.940 4.236 7.570 1.00 97.19 162 ALA A O 1
ATOM 1228 N N . ASN A 1 163 ? 9.352 5.958 6.207 1.00 95.25 163 ASN A N 1
ATOM 1229 C CA . ASN A 1 163 ? 10.228 6.678 7.132 1.00 95.25 163 ASN A CA 1
ATOM 1230 C C . ASN A 1 163 ? 9.466 7.591 8.098 1.00 95.25 163 ASN A C 1
ATOM 1232 O O . ASN A 1 163 ? 9.878 7.757 9.244 1.00 95.25 163 ASN A O 1
ATOM 1236 N N . GLY A 1 164 ? 8.369 8.193 7.643 1.00 94.19 164 GLY A N 1
ATOM 1237 C CA . GLY A 1 164 ? 7.612 9.166 8.420 1.00 94.19 164 GLY A CA 1
ATOM 1238 C C . GLY A 1 164 ? 6.207 9.339 7.869 1.00 94.19 164 GLY A C 1
ATOM 1239 O O . GLY A 1 164 ? 5.973 9.117 6.683 1.00 94.19 164 GLY A O 1
ATOM 1240 N N . ALA A 1 165 ? 5.272 9.708 8.740 1.00 94.06 165 ALA A N 1
ATOM 1241 C CA . ALA A 1 165 ? 3.890 9.896 8.337 1.00 94.06 165 ALA A CA 1
ATOM 1242 C C . ALA A 1 165 ? 3.740 11.098 7.397 1.00 94.06 165 ALA A C 1
ATOM 1244 O O . ALA A 1 165 ? 4.436 12.109 7.532 1.00 94.06 165 ALA A O 1
ATOM 1245 N N . GLY A 1 166 ? 2.823 10.980 6.443 1.00 96.44 166 GLY A N 1
ATOM 1246 C CA . GLY A 1 166 ? 2.537 12.011 5.458 1.00 96.44 166 GLY A CA 1
ATOM 1247 C C . GLY A 1 166 ? 2.310 11.444 4.066 1.00 96.44 166 GLY A C 1
ATOM 1248 O O . GLY A 1 166 ? 2.099 10.247 3.873 1.00 96.44 166 GLY A O 1
ATOM 1249 N N . GLU A 1 167 ? 2.363 12.334 3.084 1.00 97.56 167 GLU A N 1
ATOM 1250 C CA . GLU A 1 167 ? 2.086 12.014 1.688 1.00 97.56 167 GLU A CA 1
ATOM 1251 C C . GLU A 1 167 ? 3.342 12.184 0.830 1.00 97.56 167 GLU A C 1
ATOM 1253 O O . GLU A 1 167 ? 4.162 13.089 1.027 1.00 97.56 167 GLU A O 1
ATOM 1258 N N . ALA A 1 168 ? 3.478 11.301 -0.150 1.00 98.31 168 ALA A N 1
ATOM 1259 C CA . ALA A 1 168 ? 4.482 11.355 -1.193 1.00 98.31 168 ALA A CA 1
ATOM 1260 C C . ALA A 1 168 ? 3.877 10.884 -2.517 1.00 98.31 168 ALA A C 1
ATOM 1262 O O . ALA A 1 168 ? 2.788 10.316 -2.587 1.00 98.31 168 ALA A O 1
ATOM 1263 N N . THR A 1 169 ? 4.618 11.096 -3.590 1.00 98.06 169 THR A N 1
ATOM 1264 C CA . THR A 1 169 ? 4.290 10.583 -4.911 1.00 98.06 169 THR A CA 1
ATOM 1265 C C . THR A 1 169 ? 5.464 9.751 -5.399 1.00 98.06 169 THR A C 1
ATOM 1267 O O . THR A 1 169 ? 6.595 10.237 -5.418 1.00 98.06 169 THR A O 1
ATOM 1270 N N . LEU A 1 170 ? 5.209 8.506 -5.793 1.00 97.75 170 LEU A N 1
ATOM 1271 C CA . LEU A 1 170 ? 6.208 7.637 -6.403 1.00 97.75 170 LEU A CA 1
ATOM 1272 C C . LEU A 1 170 ? 6.147 7.788 -7.925 1.00 97.75 170 LEU A C 1
ATOM 1274 O O . LEU A 1 170 ? 5.082 7.661 -8.525 1.00 97.75 170 LEU A O 1
ATOM 1278 N N . SER A 1 171 ? 7.289 8.050 -8.553 1.00 96.12 171 SER A N 1
ATOM 1279 C CA . SER A 1 171 ? 7.462 7.981 -10.002 1.00 96.12 171 SER A CA 1
ATOM 1280 C C . SER A 1 171 ? 8.051 6.625 -10.349 1.00 96.12 171 SER A C 1
ATOM 1282 O O . SER A 1 171 ? 9.165 6.317 -9.930 1.00 96.12 171 SER A O 1
ATOM 1284 N N . VAL A 1 172 ? 7.289 5.819 -11.082 1.00 95.88 172 VAL A N 1
ATOM 1285 C CA . VAL A 1 172 ? 7.667 4.474 -11.518 1.00 95.88 172 VAL A CA 1
ATOM 1286 C C . VAL A 1 172 ? 7.965 4.535 -13.005 1.00 95.88 172 VAL A C 1
ATOM 1288 O O . VAL A 1 172 ? 7.105 4.931 -13.788 1.00 95.88 172 VAL A O 1
ATOM 1291 N N . LYS A 1 173 ? 9.170 4.138 -13.397 1.00 94.75 173 LYS A N 1
ATOM 1292 C CA . LYS A 1 173 ? 9.619 4.078 -14.787 1.00 94.75 173 LYS A CA 1
ATOM 1293 C C . LYS A 1 173 ? 9.964 2.646 -15.144 1.00 94.75 173 LYS A C 1
ATOM 1295 O O . LYS A 1 173 ? 10.724 2.014 -14.413 1.00 94.75 173 LYS A O 1
ATOM 1300 N N . ALA A 1 174 ? 9.407 2.148 -16.240 1.00 95.12 174 ALA A N 1
ATOM 1301 C CA . ALA A 1 174 ? 9.725 0.834 -16.775 1.00 95.12 174 ALA A CA 1
ATOM 1302 C C . ALA A 1 174 ? 10.752 0.953 -17.903 1.00 95.12 174 ALA A C 1
ATOM 1304 O O . ALA A 1 174 ? 10.614 1.799 -18.787 1.00 95.12 174 ALA A O 1
ATOM 1305 N N . SER A 1 175 ? 11.726 0.055 -17.894 1.00 92.56 175 SER A N 1
ATOM 1306 C CA . SER A 1 175 ? 12.679 -0.169 -18.973 1.00 92.56 175 SER A CA 1
ATOM 1307 C C . SER A 1 175 ? 12.563 -1.623 -19.413 1.00 92.56 175 SER A C 1
ATOM 1309 O O . SER A 1 175 ? 12.436 -2.531 -18.593 1.00 92.56 175 SER A O 1
ATOM 1311 N N . TRP A 1 176 ? 12.565 -1.874 -20.713 1.00 91.75 176 TRP A N 1
ATOM 1312 C CA . TRP A 1 176 ? 12.332 -3.211 -21.248 1.00 91.75 176 TRP A CA 1
ATOM 1313 C C . TRP A 1 176 ? 13.010 -3.343 -22.597 1.00 91.75 176 TRP A C 1
ATOM 1315 O O . TRP A 1 176 ? 12.932 -2.424 -23.409 1.00 91.75 176 TRP A O 1
ATOM 1325 N N . ARG A 1 177 ? 13.655 -4.495 -22.834 1.00 86.81 177 ARG A N 1
ATOM 1326 C CA . ARG A 1 177 ? 14.326 -4.792 -24.110 1.00 86.81 177 ARG A CA 1
ATOM 1327 C C . ARG A 1 177 ? 15.288 -3.672 -24.540 1.00 86.81 177 ARG A C 1
ATOM 1329 O O . ARG A 1 177 ? 15.153 -3.111 -25.613 1.00 86.81 177 ARG A O 1
ATOM 1336 N N . GLY A 1 178 ? 16.199 -3.271 -23.655 1.00 83.88 178 GLY A N 1
ATOM 1337 C CA . GLY A 1 178 ? 17.170 -2.202 -23.934 1.00 83.88 178 GLY A CA 1
ATOM 1338 C C . GLY A 1 178 ? 16.601 -0.778 -23.918 1.00 83.88 178 GLY A C 1
ATOM 1339 O O . GLY A 1 178 ? 17.338 0.143 -23.596 1.00 83.88 178 GLY A O 1
ATOM 1340 N N . ILE A 1 179 ? 15.296 -0.588 -24.138 1.00 86.81 179 ILE A N 1
ATOM 1341 C CA . ILE A 1 179 ? 14.686 0.740 -24.123 1.00 86.81 179 ILE A CA 1
ATOM 1342 C C . ILE A 1 179 ? 14.443 1.205 -22.683 1.00 86.81 179 ILE A C 1
ATOM 1344 O O . ILE A 1 179 ? 13.756 0.540 -21.900 1.00 86.81 179 ILE A O 1
ATOM 1348 N N . THR A 1 180 ? 14.950 2.390 -22.350 1.00 90.06 180 THR A N 1
ATOM 1349 C CA . THR A 1 180 ? 14.709 3.051 -21.062 1.00 90.06 180 THR A CA 1
ATOM 1350 C C . THR A 1 180 ? 13.427 3.879 -21.051 1.00 90.06 180 THR A C 1
ATOM 1352 O O . THR A 1 180 ? 13.100 4.515 -22.050 1.00 90.06 180 THR A O 1
ATOM 1355 N N . ASP A 1 181 ? 12.752 3.945 -19.901 1.00 91.50 181 ASP A N 1
ATOM 1356 C CA . ASP A 1 181 ? 11.602 4.831 -19.646 1.00 91.50 181 ASP A CA 1
ATOM 1357 C C . ASP A 1 181 ? 10.416 4.653 -20.625 1.00 91.50 181 ASP A C 1
ATOM 1359 O O . ASP A 1 181 ? 9.669 5.594 -20.897 1.00 91.50 181 ASP A O 1
ATOM 1363 N N . ILE A 1 182 ? 10.191 3.433 -21.129 1.00 89.94 182 ILE A N 1
ATOM 1364 C CA . ILE A 1 182 ? 9.116 3.119 -22.094 1.00 89.94 182 ILE A CA 1
ATOM 1365 C C . ILE A 1 182 ? 7.701 3.338 -21.559 1.00 89.94 182 ILE A C 1
ATOM 1367 O O . ILE A 1 182 ? 6.759 3.499 -22.334 1.00 89.94 182 ILE A O 1
ATOM 1371 N N . ALA A 1 183 ? 7.544 3.307 -20.239 1.00 92.94 183 ALA A N 1
ATOM 1372 C CA . ALA A 1 183 ? 6.311 3.623 -19.546 1.00 92.94 183 ALA A CA 1
ATOM 1373 C C . ALA A 1 183 ? 6.659 4.351 -18.253 1.00 92.94 183 ALA A C 1
ATOM 1375 O O . ALA A 1 183 ? 7.601 3.978 -17.552 1.00 92.94 183 ALA A O 1
ATOM 1376 N N . THR A 1 184 ? 5.879 5.375 -17.924 1.00 93.12 184 THR A N 1
ATOM 1377 C CA . THR A 1 184 ? 5.983 6.084 -16.649 1.00 93.12 184 THR A CA 1
ATOM 1378 C C . THR A 1 184 ? 4.613 6.123 -15.991 1.00 93.12 184 THR A C 1
ATOM 1380 O O . THR A 1 184 ? 3.624 6.457 -16.640 1.00 93.12 184 THR A O 1
ATOM 1383 N N . ALA A 1 185 ? 4.565 5.820 -14.700 1.00 94.06 185 ALA A N 1
ATOM 1384 C CA . ALA A 1 185 ? 3.391 5.991 -13.860 1.00 94.06 185 ALA A CA 1
ATOM 1385 C C . ALA A 1 185 ? 3.726 6.831 -12.630 1.00 94.06 185 ALA A C 1
ATOM 1387 O O . ALA A 1 185 ? 4.880 6.966 -12.215 1.00 94.06 185 ALA A O 1
ATOM 1388 N N . THR A 1 186 ? 2.687 7.437 -12.074 1.00 95.19 186 THR A N 1
ATOM 1389 C CA . THR A 1 186 ? 2.760 8.270 -10.881 1.00 95.19 186 THR A CA 1
ATOM 1390 C C . THR A 1 186 ? 1.770 7.716 -9.876 1.00 95.19 186 THR A C 1
ATOM 1392 O O . THR A 1 186 ? 0.584 7.624 -10.178 1.00 95.19 186 THR A O 1
ATOM 1395 N N . LEU A 1 187 ? 2.267 7.344 -8.703 1.00 95.62 187 LEU A N 1
ATOM 1396 C CA . LEU A 1 187 ? 1.514 6.620 -7.692 1.00 95.62 187 LEU A CA 1
ATOM 1397 C C . LEU A 1 187 ? 1.456 7.458 -6.408 1.00 95.62 187 LEU A C 1
ATOM 1399 O O . LEU A 1 187 ? 2.502 7.697 -5.794 1.00 95.62 187 LEU A O 1
ATOM 1403 N N . PRO A 1 188 ? 0.277 7.949 -5.995 1.00 97.56 188 PRO A N 1
ATOM 1404 C CA . PRO A 1 188 ? 0.104 8.537 -4.674 1.00 97.56 188 PRO A CA 1
ATOM 1405 C C . PRO A 1 188 ? 0.477 7.515 -3.598 1.00 97.56 188 PRO A C 1
ATOM 1407 O O . PRO A 1 188 ? 0.070 6.358 -3.669 1.00 97.56 188 PRO A O 1
ATOM 1410 N N . CYS A 1 189 ? 1.260 7.933 -2.609 1.00 97.38 189 CYS A N 1
ATOM 1411 C CA . CYS A 1 189 ? 1.669 7.097 -1.490 1.00 97.38 189 CYS A CA 1
ATOM 1412 C C . CYS A 1 189 ? 1.396 7.829 -0.180 1.00 97.38 189 CYS A C 1
ATOM 1414 O O . CYS A 1 189 ? 1.961 8.895 0.070 1.00 97.38 189 CYS A O 1
ATOM 1416 N N . VAL A 1 190 ? 0.572 7.228 0.672 1.00 97.56 190 VAL A N 1
ATOM 1417 C CA . VAL A 1 190 ? 0.284 7.723 2.020 1.00 97.56 190 VAL A CA 1
ATOM 1418 C C . VAL A 1 190 ? 0.980 6.823 3.030 1.00 97.56 190 VAL A C 1
ATOM 1420 O O . VAL A 1 190 ? 0.808 5.606 3.012 1.00 97.56 190 VAL A O 1
ATOM 1423 N N . VAL A 1 191 ? 1.766 7.413 3.922 1.00 97.06 191 VAL A N 1
ATOM 1424 C CA . VAL A 1 191 ? 2.348 6.716 5.067 1.00 97.06 191 VAL A CA 1
ATOM 1425 C C . VAL A 1 191 ? 1.598 7.165 6.312 1.00 97.06 191 VAL A C 1
ATOM 1427 O O . VAL A 1 191 ? 1.614 8.345 6.659 1.00 97.06 191 VAL A O 1
ATOM 1430 N N . ASN A 1 192 ? 0.940 6.229 6.985 1.00 92.94 192 ASN A N 1
ATOM 1431 C CA . ASN A 1 192 ? 0.237 6.497 8.232 1.00 92.94 192 ASN A CA 1
ATOM 1432 C C . ASN A 1 192 ? 1.165 6.275 9.426 1.00 92.94 192 ASN A C 1
ATOM 1434 O O . ASN A 1 192 ? 2.081 5.446 9.376 1.00 92.94 192 ASN A O 1
ATOM 1438 N N . GLU A 1 193 ? 0.907 7.002 10.510 1.00 90.88 193 GLU A N 1
ATOM 1439 C CA . GLU A 1 193 ? 1.610 6.811 11.775 1.00 90.88 193 GLU A CA 1
ATOM 1440 C C . GLU A 1 193 ? 1.498 5.359 12.252 1.00 90.88 193 GLU A C 1
ATOM 1442 O O . GLU A 1 193 ? 0.454 4.717 12.132 1.00 90.88 193 GLU A O 1
ATOM 1447 N N . ASN A 1 194 ? 2.591 4.838 12.807 1.00 89.69 194 ASN A N 1
ATOM 1448 C CA . ASN A 1 194 ? 2.599 3.531 13.455 1.00 89.69 194 ASN A CA 1
ATOM 1449 C C . ASN A 1 194 ? 2.208 3.686 14.922 1.00 89.69 194 ASN A C 1
ATOM 1451 O O . ASN A 1 194 ? 3.003 3.474 15.838 1.00 89.69 194 ASN A O 1
ATOM 1455 N N . GLU A 1 195 ? 0.992 4.167 15.123 1.00 90.75 195 GLU A N 1
ATOM 1456 C CA . GLU A 1 195 ? 0.426 4.426 16.431 1.00 90.75 195 GLU A CA 1
ATOM 1457 C C . GLU A 1 195 ? -0.984 3.860 16.511 1.00 90.75 195 GLU A C 1
ATOM 1459 O O . GLU A 1 195 ? -1.713 3.802 15.519 1.00 90.75 195 GLU A O 1
ATOM 1464 N N . GLY A 1 196 ? -1.392 3.448 17.705 1.00 92.75 196 GLY A N 1
ATOM 1465 C CA . GLY A 1 196 ? -2.744 2.955 17.900 1.00 92.75 196 GLY A CA 1
ATOM 1466 C C . GLY A 1 196 ? -3.004 2.452 19.305 1.00 92.75 196 GLY A C 1
ATOM 1467 O O . GLY A 1 196 ? -2.087 2.202 20.084 1.00 92.75 196 GLY A O 1
ATOM 1468 N N . ILE A 1 197 ? -4.286 2.282 19.611 1.00 95.44 197 ILE A N 1
ATOM 1469 C CA . ILE A 1 197 ? -4.751 1.609 20.820 1.00 95.44 197 ILE A CA 1
ATOM 1470 C C . ILE A 1 197 ? -5.495 0.351 20.374 1.00 95.44 197 ILE A C 1
ATOM 1472 O O . ILE A 1 197 ? -6.492 0.431 19.651 1.00 95.44 197 ILE A O 1
ATOM 1476 N N . VAL A 1 198 ? -5.017 -0.810 20.807 1.00 95.31 198 VAL A N 1
ATOM 1477 C CA . VAL A 1 198 ? -5.623 -2.110 20.518 1.00 95.31 198 VAL A CA 1
ATOM 1478 C C . VAL A 1 198 ? -6.336 -2.597 21.778 1.00 95.31 198 VAL A C 1
ATOM 1480 O O . VAL A 1 198 ? -5.664 -3.074 22.694 1.00 95.31 198 VAL A O 1
ATOM 1483 N N . PRO A 1 199 ? -7.671 -2.465 21.871 1.00 96.56 199 PRO A N 1
ATOM 1484 C CA . PRO A 1 199 ? -8.408 -3.001 23.003 1.00 96.56 199 PRO A CA 1
ATOM 1485 C C . PRO A 1 199 ? -8.412 -4.525 22.984 1.00 96.56 199 PRO A C 1
ATOM 1487 O O . PRO A 1 199 ? -8.439 -5.141 21.916 1.00 96.56 199 PRO A O 1
ATOM 1490 N N . THR A 1 200 ? -8.419 -5.129 24.173 1.00 95.94 200 THR A N 1
ATOM 1491 C CA . THR A 1 200 ? -8.507 -6.588 24.338 1.00 95.94 200 THR A CA 1
ATOM 1492 C C . THR A 1 200 ? -9.789 -7.142 23.709 1.00 95.94 200 THR A C 1
ATOM 1494 O O . THR A 1 200 ? -9.779 -8.225 23.126 1.00 95.94 200 THR A O 1
ATOM 1497 N N . HIS A 1 201 ? -10.870 -6.356 23.743 1.00 93.88 201 HIS A N 1
ATOM 1498 C CA . HIS A 1 201 ? -12.156 -6.667 23.126 1.00 93.88 201 HIS A CA 1
ATOM 1499 C C . HIS A 1 201 ? -12.546 -5.577 22.125 1.00 93.88 201 HIS A C 1
ATOM 1501 O O . HIS A 1 201 ? -12.461 -4.392 22.434 1.00 93.88 201 HIS A O 1
ATOM 1507 N N . LYS A 1 202 ? -13.004 -5.963 20.929 1.00 94.31 202 LYS A N 1
ATOM 1508 C CA . LYS A 1 202 ? -13.634 -5.024 19.976 1.00 94.31 202 LYS A CA 1
ATOM 1509 C C . LYS A 1 202 ? -15.122 -4.837 20.252 1.00 94.31 202 LYS A C 1
ATOM 1511 O O . LYS A 1 202 ? -15.651 -3.744 20.064 1.00 94.31 202 LYS A O 1
ATOM 1516 N N . ASP A 1 203 ? -15.756 -5.900 20.728 1.00 97.50 203 ASP A N 1
ATOM 1517 C CA . ASP A 1 203 ? -17.162 -5.949 21.087 1.00 97.50 203 ASP A CA 1
ATOM 1518 C C . ASP A 1 203 ? -17.280 -6.632 22.454 1.00 97.50 203 ASP A C 1
ATOM 1520 O O . ASP A 1 203 ? -16.593 -7.624 22.711 1.00 97.50 203 ASP A O 1
ATOM 1524 N N . ILE A 1 204 ? -18.126 -6.097 23.329 1.00 98.00 204 ILE A N 1
ATOM 1525 C CA . ILE A 1 204 ? -18.440 -6.670 24.640 1.00 98.00 204 ILE A CA 1
ATOM 1526 C C . ILE A 1 204 ? -19.948 -6.902 24.699 1.00 98.00 204 ILE A C 1
ATOM 1528 O O . ILE A 1 204 ? -20.737 -6.002 24.404 1.00 98.00 204 ILE A O 1
ATOM 1532 N N . VAL A 1 205 ? -20.343 -8.101 25.122 1.00 96.44 205 VAL A N 1
ATOM 1533 C CA . VAL A 1 205 ? -21.733 -8.418 25.458 1.00 96.44 205 VAL A CA 1
ATOM 1534 C C . VAL A 1 205 ? -21.820 -8.597 26.965 1.00 96.44 205 VAL A C 1
ATOM 1536 O O . VAL A 1 205 ? -21.168 -9.475 27.529 1.00 96.44 205 VAL A O 1
ATOM 1539 N N . LEU A 1 206 ? -22.614 -7.747 27.604 1.00 96.19 206 LEU A N 1
ATOM 1540 C CA . LEU A 1 206 ? -22.974 -7.847 29.011 1.00 96.19 206 LEU A CA 1
ATOM 1541 C C . LEU A 1 206 ? -24.446 -8.215 29.139 1.00 96.19 206 LEU A C 1
ATOM 1543 O O . LEU A 1 206 ? -25.232 -8.068 28.203 1.00 96.19 206 LEU A O 1
ATOM 1547 N N . TYR A 1 207 ? -24.829 -8.617 30.339 1.00 88.62 207 TYR A N 1
ATOM 1548 C CA . TYR A 1 207 ? -26.216 -8.869 30.687 1.00 88.62 207 TYR A CA 1
ATOM 1549 C C . TYR A 1 207 ? -26.710 -7.874 31.731 1.00 88.62 207 TYR A C 1
ATOM 1551 O O . TYR A 1 207 ? -25.933 -7.303 32.498 1.00 88.62 207 TYR A O 1
ATOM 1559 N N . ASP A 1 208 ? -28.021 -7.670 31.776 1.00 84.88 208 ASP A N 1
ATOM 1560 C CA . ASP A 1 208 ? -28.682 -6.832 32.779 1.00 84.88 208 ASP A CA 1
ATOM 1561 C C . ASP A 1 208 ? -28.55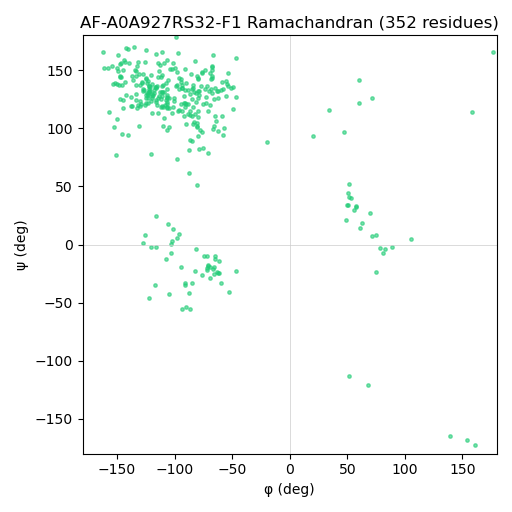9 -7.379 34.216 1.00 84.88 208 ASP A C 1
ATOM 1563 O O . ASP A 1 208 ? -28.816 -6.662 35.187 1.00 84.88 208 ASP A O 1
ATOM 1567 N N . VAL A 1 209 ? -28.113 -8.632 34.367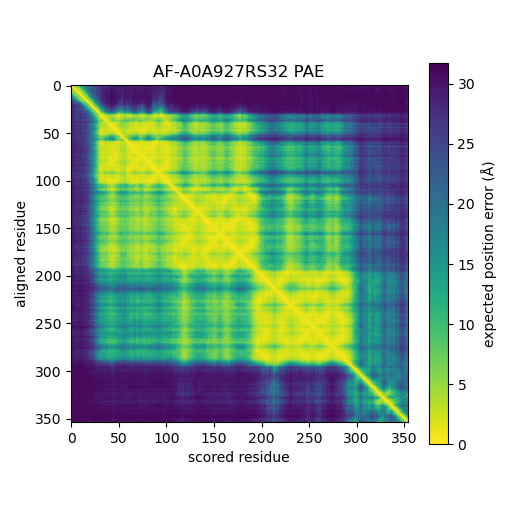 1.00 78.88 209 VAL A N 1
ATOM 1568 C CA . VAL A 1 209 ? -27.901 -9.318 35.646 1.00 78.88 209 VAL A CA 1
ATOM 1569 C C . VAL A 1 209 ? -26.586 -10.102 35.671 1.00 78.88 209 VAL A C 1
ATOM 1571 O O . VAL A 1 209 ? -26.189 -10.693 34.672 1.00 78.88 209 VAL A O 1
ATOM 1574 N N . GLU A 1 210 ? -25.926 -10.152 36.836 1.00 85.38 210 GLU A N 1
ATOM 1575 C CA . GLU A 1 210 ? -24.818 -11.084 37.083 1.00 85.38 210 GLU A CA 1
ATOM 1576 C C . GLU A 1 210 ? -25.369 -12.401 37.627 1.00 85.38 210 GLU A C 1
ATOM 1578 O O . GLU A 1 210 ? -25.906 -12.450 38.742 1.00 85.38 210 GLU A O 1
ATOM 1583 N N . LYS A 1 211 ? -25.267 -13.479 36.849 1.00 77.62 211 LYS A N 1
ATOM 1584 C CA . LYS A 1 211 ? -25.762 -14.800 37.247 1.00 77.62 211 LYS A CA 1
ATOM 1585 C C . LYS A 1 211 ? -24.930 -15.920 36.647 1.00 77.62 211 LYS A C 1
ATOM 1587 O O . LYS A 1 211 ? -24.443 -15.832 35.531 1.00 77.62 211 LYS A O 1
ATOM 1592 N N . SER A 1 212 ? -24.858 -17.031 37.370 1.00 78.12 212 SER A N 1
ATOM 1593 C CA . SER A 1 212 ? -24.402 -18.307 36.829 1.00 78.12 212 SER A CA 1
ATOM 1594 C C . SER A 1 212 ? -25.503 -19.340 37.010 1.00 78.12 212 SER A C 1
ATOM 1596 O O . SER A 1 212 ? -26.080 -19.455 38.095 1.00 78.12 212 SER A O 1
ATOM 1598 N N . PHE A 1 213 ? -25.811 -20.088 35.956 1.00 64.69 213 PHE A N 1
ATOM 1599 C CA . PHE A 1 213 ? -26.776 -21.177 36.008 1.00 64.69 213 PHE A CA 1
ATOM 1600 C C . PHE A 1 213 ? -26.346 -22.315 35.087 1.00 64.69 213 PHE A C 1
ATOM 1602 O O . PHE A 1 213 ? -26.114 -22.115 33.899 1.00 64.69 213 PHE A O 1
ATOM 1609 N N . ARG A 1 214 ? -26.228 -23.530 35.642 1.00 70.69 214 ARG A N 1
ATOM 1610 C CA . ARG A 1 214 ? -25.821 -24.748 34.910 1.00 70.69 214 ARG A CA 1
ATOM 1611 C C . ARG A 1 214 ? -24.541 -24.585 34.070 1.00 70.69 214 ARG A C 1
ATOM 1613 O O . ARG A 1 214 ? -24.402 -25.191 33.015 1.00 70.69 214 ARG A O 1
ATOM 1620 N N . GLY A 1 215 ? -23.597 -23.775 34.548 1.00 76.38 215 GLY A N 1
ATOM 1621 C CA . GLY A 1 215 ? -22.334 -23.509 33.854 1.00 76.38 215 GLY A CA 1
ATOM 1622 C C . GLY A 1 215 ? -22.409 -22.433 32.766 1.00 76.38 215 GLY A C 1
ATOM 1623 O O . GLY A 1 215 ? -21.366 -22.079 32.227 1.00 76.38 215 GLY A O 1
ATOM 1624 N N . GLN A 1 216 ? -23.591 -21.879 32.477 1.00 73.12 216 GLN A N 1
ATOM 1625 C CA . GLN A 1 216 ? -23.721 -20.641 31.709 1.00 73.12 216 GLN A CA 1
ATOM 1626 C C . GLN A 1 216 ? -23.540 -19.448 32.645 1.00 73.12 216 GLN A C 1
ATOM 1628 O O . GLN A 1 216 ? -24.157 -19.401 33.713 1.00 73.12 216 GLN A O 1
ATOM 1633 N N . ASN A 1 217 ? -22.689 -18.504 32.249 1.00 86.56 217 ASN A N 1
ATOM 1634 C CA . ASN A 1 217 ? -22.394 -17.298 33.012 1.00 86.56 217 ASN A CA 1
ATOM 1635 C C . ASN A 1 217 ? -22.891 -16.076 32.246 1.00 86.56 217 ASN A C 1
ATOM 1637 O O . ASN A 1 217 ? -22.525 -15.863 31.093 1.00 86.56 217 ASN A O 1
ATOM 1641 N N . PHE A 1 218 ? -23.697 -15.278 32.927 1.00 84.88 218 PHE A N 1
ATOM 1642 C CA . PHE A 1 218 ? -24.187 -13.986 32.492 1.00 84.88 218 PHE A CA 1
ATOM 1643 C C . PHE A 1 218 ? -23.438 -12.939 33.307 1.00 84.88 218 PHE A C 1
ATOM 1645 O O . PHE A 1 218 ? -23.747 -12.729 34.478 1.00 84.88 218 PHE A O 1
ATOM 1652 N N . SER A 1 219 ? -22.398 -12.352 32.723 1.00 95.00 219 SER A N 1
ATOM 1653 C CA . SER A 1 219 ? -21.633 -11.278 33.358 1.00 95.00 219 SER A CA 1
ATOM 1654 C C . SER A 1 219 ? -22.309 -9.936 33.094 1.00 95.00 219 SER A C 1
ATOM 1656 O O . SER A 1 219 ? -22.663 -9.635 31.956 1.00 95.00 219 SER A O 1
ATOM 1658 N N . ASN A 1 220 ? -22.464 -9.104 34.125 1.00 94.25 220 ASN A N 1
ATOM 1659 C CA . ASN A 1 220 ? -22.973 -7.735 33.975 1.00 94.25 220 ASN A CA 1
ATOM 1660 C C . ASN A 1 220 ? -21.870 -6.667 34.037 1.00 94.25 220 ASN A C 1
ATOM 1662 O O . ASN A 1 220 ? -22.173 -5.473 34.003 1.00 94.25 220 ASN A O 1
ATOM 1666 N N . ALA A 1 221 ? -20.612 -7.084 34.152 1.00 97.25 221 ALA A N 1
ATOM 1667 C CA . ALA A 1 221 ? -19.444 -6.226 34.248 1.00 97.25 221 ALA A CA 1
ATOM 1668 C C . ALA A 1 221 ? -18.263 -6.839 33.484 1.00 97.25 221 ALA A C 1
ATOM 1670 O O . ALA A 1 221 ? -18.230 -8.052 33.276 1.00 97.25 221 ALA A O 1
ATOM 1671 N N . GLU A 1 222 ? -17.313 -5.992 33.091 1.00 97.88 222 GLU A N 1
ATOM 1672 C CA . GLU A 1 222 ? -16.078 -6.366 32.391 1.00 97.88 222 GLU A CA 1
ATOM 1673 C C . GLU A 1 222 ? -14.945 -5.408 32.792 1.00 97.88 222 GLU A C 1
ATOM 1675 O O . GLU A 1 222 ? -15.172 -4.209 32.978 1.00 97.88 222 GLU A O 1
ATOM 1680 N N . GLU A 1 223 ? -13.717 -5.917 32.898 1.00 97.31 223 GLU A N 1
ATOM 1681 C CA . GLU A 1 223 ? -12.526 -5.085 33.081 1.00 97.31 223 GLU A CA 1
ATOM 1682 C C . GLU A 1 223 ? -11.938 -4.707 31.716 1.00 97.31 223 GLU A C 1
ATOM 1684 O O . GLU A 1 223 ? -11.586 -5.549 30.888 1.00 97.31 223 GLU A O 1
ATOM 1689 N N . LEU A 1 224 ? -11.849 -3.407 31.465 1.00 97.69 224 LEU A N 1
ATOM 1690 C CA . LEU A 1 224 ? -11.335 -2.844 30.231 1.00 97.69 224 LEU A CA 1
ATOM 1691 C C . LEU A 1 224 ? -9.813 -2.863 30.248 1.00 97.69 224 LEU A C 1
ATOM 1693 O O . LEU A 1 224 ? -9.169 -2.405 31.184 1.00 97.69 224 LEU A O 1
ATOM 1697 N N . SER A 1 225 ? -9.231 -3.333 29.155 1.00 94.69 225 SER A N 1
ATOM 1698 C CA . SER A 1 225 ? -7.791 -3.284 28.935 1.00 94.69 225 SER A CA 1
ATOM 1699 C C . SER A 1 225 ? -7.495 -3.060 27.460 1.00 94.69 225 SER A C 1
ATOM 1701 O O . SER A 1 225 ? -8.271 -3.446 26.577 1.00 94.69 225 SER A O 1
ATOM 1703 N N . ALA A 1 226 ? -6.375 -2.401 27.186 1.00 96.69 226 ALA A N 1
ATOM 1704 C CA . ALA A 1 226 ? -5.895 -2.181 25.834 1.00 96.69 226 ALA A CA 1
ATOM 1705 C C . ALA A 1 226 ? -4.378 -1.980 25.814 1.00 96.69 226 ALA A C 1
ATOM 1707 O O . ALA A 1 226 ? -3.786 -1.505 26.781 1.00 96.69 226 ALA A O 1
ATOM 1708 N N . GLN A 1 227 ? -3.764 -2.312 24.682 1.00 96.62 227 GLN A N 1
ATOM 1709 C CA . GLN A 1 227 ? -2.350 -2.086 24.425 1.00 96.62 227 GLN A CA 1
ATOM 1710 C C . GLN A 1 227 ? -2.175 -0.841 23.558 1.00 96.62 227 GLN A C 1
ATOM 1712 O O . GLN A 1 227 ? -2.745 -0.754 22.470 1.00 96.62 227 GLN A O 1
ATOM 1717 N N . VAL A 1 228 ? -1.362 0.109 24.016 1.00 96.44 228 VAL A N 1
ATOM 1718 C CA . VAL A 1 228 ? -0.978 1.279 23.215 1.00 96.44 228 VAL A CA 1
ATOM 1719 C C . VAL A 1 228 ? 0.333 1.003 22.492 1.00 96.44 228 VAL A C 1
ATOM 1721 O O . VAL A 1 228 ? 1.268 0.457 23.085 1.00 96.44 228 VAL A O 1
ATOM 1724 N N . PHE A 1 229 ? 0.384 1.406 21.226 1.00 92.19 229 PHE A N 1
ATOM 1725 C CA . PHE A 1 229 ? 1.567 1.383 20.380 1.00 92.19 229 PHE A CA 1
ATOM 1726 C C . PHE A 1 229 ? 1.949 2.805 19.973 1.00 92.19 229 PHE A C 1
ATOM 1728 O O . PHE A 1 229 ? 1.085 3.593 19.580 1.00 92.19 229 PHE A O 1
ATOM 1735 N N . SER A 1 230 ? 3.241 3.119 20.045 1.00 89.06 230 SER A N 1
ATOM 1736 C CA . SER A 1 230 ? 3.824 4.365 19.551 1.00 89.06 230 SER A CA 1
ATOM 1737 C C . SER A 1 230 ? 5.081 4.046 18.753 1.00 89.06 230 SER A C 1
ATOM 1739 O O . SER A 1 230 ? 5.962 3.342 19.241 1.00 89.06 230 SER A O 1
ATOM 1741 N N . ALA A 1 231 ? 5.135 4.505 17.502 1.00 85.62 231 ALA A N 1
ATOM 1742 C CA . ALA A 1 231 ? 6.169 4.118 16.539 1.00 85.62 231 ALA A CA 1
ATOM 1743 C C . ALA A 1 231 ? 6.370 2.586 16.421 1.00 85.62 231 ALA A C 1
ATOM 1745 O O . ALA A 1 231 ? 7.483 2.113 16.208 1.00 85.62 231 ALA A O 1
ATOM 1746 N N . GLY A 1 232 ? 5.292 1.807 16.566 1.00 84.25 232 GLY A N 1
ATOM 1747 C CA . GLY A 1 232 ? 5.319 0.340 16.527 1.00 84.25 232 GLY A CA 1
ATOM 1748 C C . GLY A 1 232 ? 5.809 -0.344 17.805 1.00 84.25 232 GLY A C 1
ATOM 1749 O O . GLY A 1 232 ? 5.779 -1.572 17.878 1.00 84.25 232 GLY A O 1
ATOM 1750 N N . GLU A 1 233 ? 6.221 0.413 18.820 1.00 88.88 233 GLU A N 1
ATOM 1751 C CA . GLU A 1 233 ? 6.634 -0.125 20.114 1.00 88.88 233 GLU A CA 1
ATOM 1752 C C . GLU A 1 233 ? 5.501 -0.057 21.135 1.00 88.88 233 GLU A C 1
ATOM 1754 O O . GLU A 1 233 ? 4.665 0.849 21.115 1.00 88.88 233 GLU A O 1
ATOM 1759 N N . VAL A 1 234 ? 5.488 -1.025 22.049 1.00 93.38 234 VAL A N 1
ATOM 1760 C CA . VAL A 1 234 ? 4.562 -1.049 23.180 1.00 93.38 234 VAL A CA 1
ATOM 1761 C C . VAL A 1 234 ? 4.862 0.121 24.112 1.00 93.38 234 VAL A C 1
ATOM 1763 O O . VAL A 1 234 ? 5.978 0.275 24.609 1.00 93.38 234 VAL A O 1
ATOM 1766 N N . VAL A 1 235 ? 3.840 0.928 24.387 1.00 94.81 235 VAL A N 1
ATOM 1767 C CA . VAL A 1 235 ? 3.902 1.945 25.435 1.00 94.81 235 VAL A CA 1
ATOM 1768 C C . VAL A 1 235 ? 3.587 1.281 26.772 1.00 94.81 235 VAL A C 1
ATOM 1770 O O . VAL A 1 235 ? 2.441 0.939 27.066 1.00 94.81 235 VAL A O 1
ATOM 1773 N N . GLU A 1 236 ? 4.623 1.090 27.581 1.00 94.56 236 GLU A N 1
ATOM 1774 C CA . GLU A 1 236 ? 4.505 0.507 28.916 1.00 94.56 236 GLU A CA 1
ATOM 1775 C C . GLU A 1 236 ? 3.692 1.403 29.857 1.00 94.56 236 GLU A C 1
ATOM 1777 O O . GLU A 1 236 ? 3.941 2.606 29.956 1.00 94.56 236 GLU A O 1
ATOM 1782 N N . ASN A 1 237 ? 2.766 0.796 30.607 1.00 91.88 237 ASN A N 1
ATOM 1783 C CA . ASN A 1 237 ? 1.891 1.474 31.574 1.00 91.88 237 ASN A CA 1
ATOM 1784 C C . ASN A 1 237 ? 1.126 2.669 30.973 1.00 91.88 237 ASN A C 1
ATOM 1786 O O . ASN A 1 237 ? 1.018 3.727 31.598 1.00 91.88 237 ASN A O 1
ATOM 1790 N N . ALA A 1 238 ? 0.639 2.522 29.740 1.00 95.12 238 ALA A N 1
ATOM 1791 C CA . ALA A 1 238 ? -0.177 3.543 29.103 1.00 95.12 238 ALA A CA 1
ATOM 1792 C C . ALA A 1 238 ? -1.479 3.777 29.889 1.00 95.12 238 ALA A C 1
ATOM 1794 O O . ALA A 1 238 ? -2.232 2.840 30.136 1.00 95.12 238 ALA A O 1
ATOM 1795 N N . ASP A 1 239 ? -1.742 5.034 30.250 1.00 94.81 239 ASP A N 1
ATOM 1796 C CA . ASP A 1 239 ? -2.967 5.442 30.943 1.00 94.81 239 ASP A CA 1
ATOM 1797 C C . ASP A 1 239 ? -4.069 5.747 29.921 1.00 94.81 239 ASP A C 1
ATOM 1799 O O . ASP A 1 239 ? -3.964 6.699 29.138 1.00 94.81 239 ASP A O 1
ATOM 1803 N N . ILE A 1 240 ? -5.099 4.904 29.891 1.00 97.06 240 ILE A N 1
ATOM 1804 C CA . ILE A 1 240 ? -6.200 4.995 28.932 1.00 97.06 240 ILE A CA 1
ATOM 1805 C C . ILE A 1 240 ? -7.457 5.415 29.676 1.00 97.06 240 ILE A C 1
ATOM 1807 O O . ILE A 1 240 ? -7.970 4.703 30.535 1.00 97.06 240 ILE A O 1
ATOM 1811 N N . VAL A 1 241 ? -7.997 6.565 29.288 1.00 97.50 241 VAL A N 1
ATOM 1812 C CA . VAL A 1 241 ? -9.238 7.085 29.853 1.00 97.50 241 VAL A CA 1
ATOM 1813 C C . VAL A 1 241 ? -10.410 6.587 29.020 1.00 97.50 241 VAL A C 1
ATOM 1815 O O . VAL A 1 241 ? -10.519 6.909 27.835 1.00 97.50 241 VAL A O 1
ATOM 1818 N N . TRP A 1 242 ? -11.295 5.825 29.655 1.00 97.94 242 TRP A N 1
ATOM 1819 C CA . TRP A 1 242 ? -12.498 5.278 29.039 1.00 97.94 242 TRP A CA 1
ATOM 1820 C C . TRP A 1 242 ? -13.736 6.109 29.370 1.00 97.94 242 TRP A C 1
ATOM 1822 O O . TRP A 1 242 ? -13.960 6.489 30.520 1.00 97.94 242 TRP A O 1
ATOM 1832 N N . THR A 1 243 ? -14.573 6.350 28.365 1.00 97.88 243 THR A N 1
ATOM 1833 C CA . THR A 1 243 ? -15.899 6.962 28.522 1.00 97.88 243 THR A CA 1
ATOM 1834 C C . THR A 1 243 ? -16.953 6.162 27.763 1.00 97.88 243 THR A C 1
ATOM 1836 O O . THR A 1 243 ? -16.631 5.437 26.823 1.00 97.88 243 THR A O 1
ATOM 1839 N N . SER A 1 244 ? -18.218 6.283 28.172 1.00 98.25 244 SER A N 1
ATOM 1840 C CA . SER A 1 244 ? -19.365 5.704 27.463 1.00 98.25 244 SER A CA 1
ATOM 1841 C C . SER A 1 244 ? -20.148 6.810 26.766 1.00 98.25 244 SER A C 1
ATOM 1843 O O . SER A 1 244 ? -20.451 7.831 27.381 1.00 98.25 244 SER A O 1
ATOM 1845 N N . GLU A 1 245 ? -20.510 6.610 25.497 1.00 98.56 245 GLU A N 1
ATOM 1846 C CA . GLU A 1 245 ? -21.402 7.535 24.782 1.00 98.56 245 GLU A CA 1
ATOM 1847 C C . GLU A 1 245 ? -22.820 7.551 25.380 1.00 98.56 245 GLU A C 1
ATOM 1849 O O . GLU A 1 245 ? -23.532 8.549 25.266 1.00 98.56 245 GLU A O 1
ATOM 1854 N N . ASN A 1 246 ? -23.228 6.459 26.035 1.00 98.12 246 ASN A N 1
ATOM 1855 C CA . ASN A 1 246 ? -24.513 6.327 26.710 1.00 98.12 246 ASN A CA 1
ATOM 1856 C C . ASN A 1 246 ? -24.374 5.578 28.048 1.00 98.12 246 ASN A C 1
ATOM 1858 O O . ASN A 1 246 ? -24.445 4.346 28.120 1.00 98.12 246 ASN A O 1
ATOM 1862 N N . GLU A 1 247 ? -24.222 6.351 29.123 1.00 98.12 247 GLU A N 1
ATOM 1863 C CA . GLU A 1 247 ? -24.094 5.842 30.492 1.00 98.12 247 GLU A CA 1
ATOM 1864 C C . GLU A 1 247 ? -25.387 5.267 31.088 1.00 98.12 247 GLU A C 1
ATOM 1866 O O . GLU A 1 247 ? -25.325 4.657 32.160 1.00 98.12 247 GLU A O 1
ATOM 1871 N N . ASP A 1 248 ? -26.544 5.443 30.438 1.00 97.19 248 ASP A N 1
ATOM 1872 C CA . ASP A 1 248 ? -27.796 4.798 30.854 1.00 97.19 248 ASP A CA 1
ATOM 1873 C C . ASP A 1 248 ? -27.822 3.316 30.450 1.00 97.19 248 ASP A C 1
ATOM 1875 O O . ASP A 1 248 ? -28.476 2.511 31.114 1.00 97.19 248 ASP A O 1
ATOM 1879 N N . VAL A 1 249 ? -27.079 2.940 29.401 1.00 96.25 249 VAL A N 1
ATOM 1880 C CA . VAL A 1 249 ? -26.912 1.546 28.952 1.00 96.25 249 VAL A CA 1
ATOM 1881 C C . VAL A 1 249 ? -25.772 0.875 29.712 1.00 96.25 249 VAL A C 1
ATOM 1883 O O . VAL A 1 249 ? -25.986 -0.148 30.360 1.00 96.25 249 VAL A O 1
ATOM 1886 N N . ALA A 1 250 ? -24.574 1.463 29.686 1.00 98.00 250 ALA A N 1
ATOM 1887 C CA . ALA A 1 250 ? -23.422 0.964 30.433 1.00 98.00 250 ALA A CA 1
ATOM 1888 C C . ALA A 1 250 ? -22.510 2.117 30.864 1.00 98.00 250 ALA A C 1
ATOM 1890 O O . ALA A 1 250 ? -22.247 3.033 30.083 1.00 98.00 250 ALA A O 1
ATOM 1891 N N . ILE A 1 251 ? -22.026 2.068 32.105 1.00 98.12 251 ILE A N 1
ATOM 1892 C CA . ILE A 1 251 ? -21.170 3.091 32.716 1.00 98.12 251 ILE A CA 1
ATOM 1893 C C . ILE A 1 251 ? -19.757 2.551 32.922 1.00 98.12 251 ILE A C 1
ATOM 1895 O O . ILE A 1 251 ? -19.580 1.374 33.228 1.00 98.12 251 ILE A O 1
ATOM 1899 N N . VAL A 1 252 ? -18.762 3.426 32.791 1.00 97.69 252 VAL A N 1
ATOM 1900 C CA . VAL A 1 252 ? -17.361 3.104 33.068 1.00 97.69 252 VAL A CA 1
ATOM 1901 C C . VAL A 1 252 ? -16.863 3.942 34.240 1.00 97.69 252 VAL A C 1
ATOM 1903 O O . VAL A 1 252 ? -17.113 5.144 34.301 1.00 97.69 252 VAL A O 1
ATOM 1906 N N . SER A 1 253 ? -16.152 3.310 35.173 1.00 95.38 253 SER A N 1
ATOM 1907 C CA . SER A 1 253 ? -15.468 3.980 36.280 1.00 95.38 253 SER A CA 1
ATOM 1908 C C . SER A 1 253 ? -14.027 3.479 36.364 1.00 95.38 253 SER A C 1
ATOM 1910 O O . SER A 1 253 ? -13.772 2.391 36.879 1.00 95.38 253 SER A O 1
ATOM 1912 N N . GLY A 1 254 ? -13.080 4.279 35.868 1.00 93.25 254 GLY A N 1
ATOM 1913 C CA . GLY A 1 254 ? -11.701 3.830 35.664 1.00 93.25 254 GLY A CA 1
ATOM 1914 C C . GLY A 1 254 ? -11.648 2.792 34.543 1.00 93.25 254 GLY A C 1
ATOM 1915 O O . GLY A 1 254 ? -12.088 3.071 33.433 1.00 93.25 254 GLY A O 1
ATOM 1916 N N . GLU A 1 255 ? -11.162 1.594 34.853 1.00 95.56 255 GLU A N 1
ATOM 1917 C CA . GLU A 1 255 ? -11.090 0.460 33.918 1.00 95.56 255 GLU A CA 1
ATOM 1918 C C . GLU A 1 255 ? -12.260 -0.524 34.089 1.00 95.56 255 GLU A C 1
ATOM 1920 O O . GLU A 1 255 ? -12.292 -1.565 33.453 1.00 95.56 255 GLU A O 1
ATOM 1925 N N . GLN A 1 256 ? -13.245 -0.224 34.937 1.00 97.19 256 GLN A N 1
ATOM 1926 C CA . GLN A 1 256 ? -14.363 -1.132 35.209 1.00 97.19 256 GLN A CA 1
ATOM 1927 C C . GLN A 1 256 ? -15.613 -0.696 34.441 1.00 97.19 256 GLN A C 1
ATOM 1929 O O . GLN A 1 256 ? -16.132 0.403 34.669 1.00 97.19 256 GLN A O 1
ATOM 1934 N N . LEU A 1 257 ? -16.100 -1.557 33.544 1.00 98.44 257 LEU A N 1
ATOM 1935 C CA . LEU A 1 257 ? -17.356 -1.401 32.813 1.00 98.44 257 LEU A CA 1
ATOM 1936 C C . LEU A 1 257 ? -18.485 -2.126 33.551 1.00 98.44 257 LEU A C 1
ATOM 1938 O O . LEU A 1 257 ? -18.340 -3.285 33.928 1.00 98.44 257 LEU A O 1
ATOM 1942 N N . GLN A 1 258 ? -19.636 -1.470 33.690 1.00 98.25 258 GLN A N 1
ATOM 1943 C CA . GLN A 1 258 ? -20.826 -2.026 34.331 1.00 98.25 258 GLN A CA 1
ATOM 1944 C C . GLN A 1 258 ? -22.077 -1.770 33.482 1.00 98.25 258 GLN A C 1
ATOM 1946 O O . GLN A 1 258 ? -22.367 -0.629 33.109 1.00 98.25 258 GLN A O 1
ATOM 1951 N N . ALA A 1 259 ? -22.860 -2.818 33.233 1.00 96.50 259 ALA A N 1
ATOM 1952 C CA . ALA A 1 259 ? -24.178 -2.719 32.613 1.00 96.50 259 ALA A CA 1
ATOM 1953 C C . ALA A 1 259 ? -25.194 -2.019 33.534 1.00 96.50 259 ALA A C 1
ATOM 1955 O O . ALA A 1 259 ? -25.197 -2.222 34.750 1.00 96.50 259 ALA A O 1
ATOM 1956 N N . LYS A 1 260 ? -26.086 -1.216 32.945 1.00 92.38 260 LYS A N 1
ATOM 1957 C CA . LYS A 1 260 ? -27.210 -0.565 33.638 1.00 92.38 260 LYS A CA 1
ATOM 1958 C C . LYS A 1 260 ? -28.568 -0.922 33.049 1.00 92.38 260 LYS A C 1
ATOM 1960 O O . LYS A 1 260 ? -29.500 -1.178 33.806 1.00 92.38 260 LYS A O 1
ATOM 1965 N N . SER A 1 261 ? -28.704 -0.894 31.726 1.00 84.25 261 SER A N 1
ATOM 1966 C CA . SER A 1 261 ? -29.963 -1.219 31.054 1.00 84.25 261 SER A CA 1
ATOM 1967 C C . SER A 1 261 ? -29.724 -1.825 29.679 1.00 84.25 261 SER A C 1
ATOM 1969 O O . SER A 1 261 ? -28.707 -1.553 29.044 1.00 84.25 261 SER A O 1
ATOM 1971 N N . VAL A 1 262 ? -30.668 -2.658 29.236 1.00 86.19 262 VAL A N 1
ATOM 1972 C CA . VAL A 1 262 ? -30.621 -3.313 27.925 1.00 86.19 262 VAL A CA 1
ATOM 1973 C C . VAL A 1 262 ? -30.583 -2.276 26.807 1.00 86.19 262 VAL A C 1
ATOM 1975 O O . VAL A 1 262 ? -31.370 -1.328 26.787 1.00 86.19 262 VAL A O 1
ATOM 1978 N N . GLY A 1 263 ? -29.674 -2.476 25.860 1.00 87.50 263 GLY A N 1
ATOM 1979 C CA . GLY A 1 263 ? -29.427 -1.553 24.763 1.00 87.50 263 GLY A CA 1
ATOM 1980 C C . GLY A 1 263 ? -28.003 -1.668 24.238 1.00 87.50 263 GLY A C 1
ATOM 1981 O O . GLY A 1 263 ? -27.263 -2.584 24.583 1.00 87.50 263 GLY A O 1
ATOM 1982 N N . THR A 1 264 ? -27.607 -0.715 23.402 1.00 96.94 264 THR A N 1
ATOM 1983 C CA . THR A 1 264 ? -26.255 -0.652 22.837 1.00 96.94 264 THR A CA 1
ATOM 1984 C C . THR A 1 264 ? -25.614 0.694 23.135 1.00 96.94 264 THR A C 1
ATOM 1986 O O . THR A 1 264 ? -26.282 1.727 23.061 1.00 96.94 264 THR A O 1
ATOM 1989 N N . THR A 1 265 ? -24.318 0.697 23.420 1.00 98.44 265 THR A N 1
ATOM 1990 C CA . THR A 1 265 ? -23.503 1.909 23.560 1.00 98.44 265 THR A CA 1
ATOM 1991 C C . THR A 1 265 ? -22.133 1.691 22.928 1.00 98.44 265 THR A C 1
ATOM 1993 O O . THR A 1 265 ? -21.757 0.570 22.582 1.00 98.44 265 THR A O 1
ATOM 1996 N N . LYS A 1 266 ? -21.381 2.773 22.767 1.00 98.38 266 LYS A N 1
ATOM 1997 C CA . LYS A 1 266 ? -19.991 2.744 22.333 1.00 98.38 266 LYS A CA 1
ATOM 1998 C C . LYS A 1 266 ? -19.119 3.277 23.455 1.00 98.38 266 LYS A C 1
ATOM 2000 O O . LYS A 1 266 ? -19.433 4.312 24.044 1.00 98.38 266 LYS A O 1
ATOM 2005 N N . LEU A 1 267 ? -18.024 2.583 23.734 1.00 98.38 267 LEU A N 1
ATOM 2006 C CA . LEU A 1 267 ? -16.978 3.098 24.605 1.00 98.38 267 LEU A CA 1
ATOM 2007 C C . LEU A 1 267 ? -15.898 3.770 23.773 1.00 98.38 267 LEU A C 1
ATOM 2009 O O . LEU A 1 267 ? -15.545 3.280 22.699 1.00 98.38 267 LEU A O 1
ATOM 2013 N N . ILE A 1 268 ? -15.361 4.866 24.296 1.00 98.06 268 ILE A N 1
ATOM 2014 C CA . ILE A 1 268 ? -14.249 5.607 23.709 1.00 98.06 268 ILE A CA 1
ATOM 2015 C C . ILE A 1 268 ? -13.061 5.483 24.658 1.00 98.06 268 ILE A C 1
ATOM 2017 O O . ILE A 1 268 ? -13.102 6.000 25.773 1.00 98.06 268 ILE A O 1
ATOM 2021 N N . GLY A 1 269 ? -12.008 4.797 24.219 1.00 97.69 269 GLY A N 1
ATOM 2022 C CA . GLY A 1 269 ? -10.737 4.722 24.937 1.00 97.69 269 GLY A CA 1
ATOM 2023 C C . GLY A 1 269 ? -9.792 5.785 24.405 1.00 97.69 269 GLY A C 1
ATOM 2024 O O . GLY A 1 269 ? -9.495 5.782 23.213 1.00 97.69 269 GLY A O 1
ATOM 2025 N N . THR A 1 270 ? -9.334 6.697 25.260 1.00 97.38 270 THR A N 1
ATOM 2026 C CA . THR A 1 270 ? -8.453 7.810 24.882 1.00 97.38 270 THR A CA 1
ATOM 2027 C C . THR A 1 270 ? -7.103 7.679 25.569 1.00 97.38 270 THR A C 1
ATOM 2029 O O . THR A 1 270 ? -7.033 7.664 26.795 1.00 97.38 270 THR A O 1
ATOM 2032 N N . TYR A 1 271 ? -6.030 7.660 24.783 1.00 96.50 271 TYR A N 1
ATOM 2033 C CA . TYR A 1 271 ? -4.661 7.778 25.280 1.00 96.50 271 TYR A CA 1
ATOM 2034 C C . TYR A 1 271 ? -4.120 9.163 24.931 1.00 96.50 271 TYR A C 1
ATOM 2036 O O . TYR A 1 271 ? -4.189 9.575 23.772 1.00 96.50 271 TYR A O 1
ATOM 2044 N N . THR A 1 272 ? -3.583 9.880 25.921 1.00 94.88 272 THR A N 1
ATOM 2045 C CA . THR A 1 272 ? -2.955 11.194 25.716 1.00 94.88 272 THR A CA 1
ATOM 2046 C C . THR A 1 272 ? -1.444 11.063 25.825 1.00 94.88 272 THR A C 1
ATOM 2048 O O . THR A 1 272 ? -0.907 10.700 26.870 1.00 94.88 272 THR A O 1
ATOM 2051 N N . LYS A 1 273 ? -0.757 11.372 24.730 1.00 90.50 273 LYS A N 1
ATOM 2052 C CA . LYS A 1 273 ? 0.697 11.358 24.618 1.00 90.50 273 LYS A CA 1
ATOM 2053 C C . LYS A 1 273 ? 1.322 12.452 25.490 1.00 90.50 273 LYS A C 1
ATOM 2055 O O . LYS A 1 273 ? 0.693 13.450 25.844 1.00 90.50 273 LYS A O 1
ATOM 2060 N N . ALA A 1 274 ? 2.625 12.334 25.748 1.00 88.31 274 ALA A N 1
ATOM 2061 C CA . ALA A 1 274 ? 3.385 13.321 26.522 1.00 88.31 274 ALA A CA 1
ATOM 2062 C C . ALA A 1 274 ? 3.412 14.733 25.895 1.00 88.31 274 ALA A C 1
ATOM 2064 O O . ALA A 1 274 ? 3.594 15.719 26.607 1.00 88.31 274 ALA A O 1
ATOM 2065 N N . ASN A 1 275 ? 3.233 14.841 24.574 1.00 87.88 275 ASN A N 1
ATOM 2066 C CA . ASN A 1 275 ? 3.142 16.118 23.857 1.00 87.88 275 ASN A CA 1
ATOM 2067 C C . ASN A 1 275 ? 1.739 16.764 23.938 1.00 87.88 275 ASN A C 1
ATOM 2069 O O . ASN A 1 275 ? 1.566 17.880 23.452 1.00 87.88 275 ASN A O 1
ATOM 2073 N N . GLY A 1 276 ? 0.762 16.092 24.558 1.00 90.62 276 GLY A N 1
ATOM 2074 C CA . GLY A 1 276 ? -0.621 16.549 24.695 1.00 90.62 276 GLY A CA 1
ATOM 2075 C C . GLY A 1 276 ? -1.556 16.147 23.550 1.00 90.62 276 GLY A C 1
ATOM 2076 O O . GLY A 1 276 ? -2.743 16.450 23.627 1.00 90.62 276 GLY A O 1
ATOM 2077 N N . GLU A 1 277 ? -1.067 15.473 22.508 1.00 90.56 277 GLU A N 1
ATOM 2078 C CA . GLU A 1 277 ? -1.923 14.880 21.475 1.00 90.56 277 GLU A CA 1
ATOM 2079 C C . GLU A 1 277 ? -2.622 13.632 22.010 1.00 90.56 277 GLU A C 1
ATOM 2081 O O . GLU A 1 277 ? -2.070 12.908 22.839 1.00 90.56 277 GLU A O 1
ATOM 2086 N N . SER A 1 278 ? -3.815 13.339 21.499 1.00 92.88 278 SER A N 1
ATOM 2087 C CA . SER A 1 278 ? -4.566 12.153 21.902 1.00 92.88 278 SER A CA 1
ATOM 2088 C C . SER A 1 278 ? -4.901 11.281 20.702 1.00 92.88 278 SER A C 1
ATOM 2090 O O . SER A 1 278 ? -5.283 11.782 19.646 1.00 92.88 278 SER A O 1
ATOM 2092 N N . ILE A 1 279 ? -4.810 9.970 20.901 1.00 94.50 279 ILE A N 1
ATOM 2093 C CA . ILE A 1 279 ? -5.344 8.957 19.989 1.00 94.50 279 ILE A CA 1
ATOM 2094 C C . ILE A 1 279 ? -6.504 8.236 20.673 1.00 94.50 279 ILE A C 1
ATOM 2096 O O . ILE A 1 279 ? -6.592 8.204 21.904 1.00 94.50 279 ILE A O 1
ATOM 2100 N N . GLN A 1 280 ? -7.414 7.686 19.873 1.00 96.38 280 GLN A N 1
ATOM 2101 C CA . GLN A 1 280 ? -8.627 7.047 20.373 1.00 96.38 280 GLN A CA 1
ATOM 2102 C C . GLN A 1 280 ? -8.866 5.686 19.728 1.00 96.38 280 GLN A C 1
ATOM 2104 O O . GLN A 1 280 ? -8.466 5.435 18.592 1.00 96.38 280 GLN A O 1
ATOM 2109 N N . THR A 1 281 ? -9.564 4.824 20.459 1.00 96.94 281 THR A N 1
ATOM 2110 C CA . THR A 1 281 ? -10.139 3.572 19.965 1.00 96.94 281 THR A CA 1
ATOM 2111 C C . THR A 1 281 ? -11.563 3.416 20.472 1.00 96.94 281 THR A C 1
ATOM 2113 O O . THR A 1 281 ? -12.009 4.167 21.344 1.00 96.94 281 THR A O 1
ATOM 2116 N N . PHE A 1 282 ? -12.276 2.434 19.930 1.00 97.25 282 PHE A N 1
ATOM 2117 C CA . PHE A 1 282 ? -13.669 2.199 20.266 1.00 97.25 282 PHE A CA 1
ATOM 2118 C C . PHE A 1 282 ? -13.947 0.729 20.540 1.00 97.25 282 PHE A C 1
ATOM 2120 O O . PHE A 1 282 ? -13.398 -0.146 19.872 1.00 97.25 282 PHE A O 1
ATOM 2127 N N . ILE A 1 283 ? -14.859 0.492 21.479 1.00 98.44 283 ILE A N 1
ATOM 2128 C CA . ILE A 1 283 ? -15.433 -0.824 21.769 1.00 98.44 283 ILE A CA 1
ATOM 2129 C C . ILE A 1 283 ? -16.948 -0.696 21.638 1.00 98.44 283 ILE A C 1
ATOM 2131 O O . ILE A 1 283 ? -17.533 0.230 22.208 1.00 98.44 283 ILE A O 1
ATOM 2135 N N . ASN A 1 284 ? -17.595 -1.596 20.901 1.00 98.31 284 ASN A N 1
ATOM 2136 C CA . ASN A 1 284 ? -19.056 -1.649 20.898 1.00 98.31 284 ASN A CA 1
ATOM 2137 C C . ASN A 1 284 ? -19.530 -2.482 22.087 1.00 98.31 284 ASN A C 1
ATOM 2139 O O . ASN A 1 284 ? -18.976 -3.541 22.372 1.00 98.31 284 ASN A O 1
ATOM 2143 N N . VAL A 1 285 ? -20.566 -2.018 22.775 1.00 98.56 285 VAL A N 1
ATOM 2144 C CA . VAL A 1 285 ? -21.138 -2.720 23.923 1.00 98.56 285 VAL A CA 1
ATOM 2145 C C . VAL A 1 285 ? -22.611 -2.970 23.669 1.00 98.56 285 VAL A C 1
ATOM 2147 O O . VAL A 1 285 ? -23.358 -2.039 23.359 1.00 98.56 285 VAL A O 1
ATOM 2150 N N . ALA A 1 286 ? -23.029 -4.216 23.844 1.00 97.12 286 ALA A N 1
ATOM 2151 C CA . ALA A 1 286 ? -24.428 -4.602 23.926 1.00 97.12 286 ALA A CA 1
ATOM 2152 C C . ALA A 1 286 ? -24.723 -5.094 25.344 1.00 97.12 286 ALA A C 1
ATOM 2154 O O . ALA A 1 286 ? -23.979 -5.901 25.896 1.00 97.12 286 ALA A O 1
ATOM 2155 N N . VAL A 1 287 ? -25.799 -4.587 25.935 1.00 91.88 287 VAL A N 1
ATOM 2156 C CA . VAL A 1 287 ? -26.373 -5.119 27.169 1.00 91.88 287 VAL A CA 1
ATOM 2157 C C . VAL A 1 287 ? -27.652 -5.841 26.788 1.00 91.88 287 VAL A C 1
ATOM 2159 O O . VAL A 1 287 ? -28.560 -5.228 26.224 1.00 91.88 287 VAL A O 1
ATOM 2162 N N . GLU A 1 288 ? -27.722 -7.128 27.092 1.00 88.38 288 GLU A N 1
ATOM 2163 C CA . GLU A 1 288 ? -28.831 -8.004 26.725 1.00 88.38 288 GLU A CA 1
ATOM 2164 C C . GLU A 1 288 ? -29.561 -8.534 27.962 1.00 88.38 288 GLU A C 1
ATOM 2166 O O . GLU A 1 288 ? -29.056 -8.487 29.085 1.00 88.38 288 GLU A O 1
ATOM 2171 N N . TYR A 1 289 ? -30.770 -9.055 27.759 1.00 79.56 289 TYR A N 1
ATOM 2172 C CA . TYR A 1 289 ? -31.427 -9.849 28.791 1.00 79.56 289 TYR A CA 1
ATOM 2173 C C . TYR A 1 289 ? -30.727 -11.198 28.912 1.00 79.56 289 TYR A C 1
ATOM 2175 O O . TYR A 1 289 ? -30.452 -11.847 27.902 1.00 79.56 289 TYR A O 1
ATOM 2183 N N . ALA A 1 290 ? -30.491 -11.661 30.137 1.00 75.06 290 ALA A N 1
ATOM 2184 C CA . ALA A 1 290 ? -30.071 -13.042 30.344 1.00 75.06 290 ALA A CA 1
ATOM 2185 C C . ALA A 1 290 ? -31.197 -14.000 29.910 1.00 75.06 290 ALA A C 1
ATOM 2187 O O . ALA A 1 290 ? -32.244 -14.081 30.556 1.00 75.06 290 ALA A O 1
ATOM 2188 N N . VAL A 1 291 ? -30.988 -14.732 28.812 1.00 68.88 291 VAL A N 1
ATOM 2189 C CA . VAL A 1 291 ? -31.931 -15.743 28.313 1.00 68.88 291 VAL A CA 1
ATOM 2190 C C . VAL A 1 291 ? -31.377 -17.135 28.594 1.00 68.88 291 VAL A C 1
ATOM 2192 O O . VAL A 1 291 ? -30.254 -17.460 28.214 1.00 68.88 291 VAL A O 1
ATOM 2195 N N . LEU A 1 292 ? -32.181 -17.969 29.253 1.00 65.00 292 LEU A N 1
ATOM 2196 C CA . LEU A 1 292 ? -31.900 -19.389 29.436 1.00 65.00 292 LEU A CA 1
ATOM 2197 C C . LEU A 1 292 ? -32.742 -20.200 28.456 1.00 65.00 292 LEU A C 1
ATOM 2199 O O . LEU A 1 292 ? -33.961 -20.258 28.594 1.00 65.00 292 LEU A O 1
ATOM 2203 N N . ASP A 1 293 ? -32.078 -20.853 27.508 1.00 59.16 293 ASP A N 1
ATOM 2204 C CA . ASP A 1 293 ? -32.695 -21.896 26.694 1.00 59.16 293 ASP A CA 1
ATOM 2205 C C . ASP A 1 293 ? -32.638 -23.234 27.460 1.00 59.16 293 ASP A C 1
ATOM 2207 O O . ASP A 1 293 ? -31.561 -23.712 27.829 1.00 59.16 293 ASP A O 1
ATOM 2211 N N . LEU A 1 294 ? -33.810 -23.803 27.757 1.00 56.56 294 LEU A N 1
ATOM 2212 C CA . LEU A 1 294 ? -33.983 -25.049 28.515 1.00 56.56 294 LEU A CA 1
ATOM 2213 C C . LEU A 1 294 ? -34.625 -26.161 27.674 1.00 56.56 294 LEU A C 1
ATOM 2215 O O . LEU A 1 294 ? -35.217 -27.077 28.250 1.00 56.56 294 LEU A O 1
ATOM 2219 N N . ASN A 1 295 ? -34.487 -26.089 26.346 1.00 50.62 295 ASN A N 1
ATOM 2220 C CA . ASN A 1 295 ? -35.174 -26.926 25.360 1.00 50.62 295 ASN A CA 1
ATOM 2221 C C . ASN A 1 295 ? -35.200 -28.451 25.638 1.00 50.62 295 ASN A C 1
ATOM 2223 O O . ASN A 1 295 ? -36.128 -29.112 25.183 1.00 50.62 295 ASN A O 1
ATOM 2227 N N . ASP A 1 296 ? -34.273 -29.011 26.429 1.00 41.94 296 ASP A N 1
ATOM 2228 C CA . ASP A 1 296 ? -34.173 -30.463 26.675 1.00 41.94 296 ASP A CA 1
ATOM 2229 C C . ASP A 1 296 ? -34.316 -30.929 28.147 1.00 41.94 296 ASP A C 1
ATOM 2231 O O . ASP A 1 296 ? -34.308 -32.133 28.404 1.00 41.94 296 ASP A O 1
ATOM 2235 N N . ASP A 1 297 ? -34.469 -30.034 29.135 1.00 42.09 297 ASP A N 1
ATOM 2236 C CA . ASP A 1 297 ? -34.202 -30.386 30.549 1.00 42.09 297 ASP A CA 1
ATOM 2237 C C . ASP A 1 297 ? -35.336 -30.131 31.564 1.00 42.09 297 ASP A C 1
ATOM 2239 O O . ASP A 1 297 ? -35.131 -30.280 32.778 1.00 42.09 297 ASP A O 1
ATOM 2243 N N . LEU A 1 298 ? -36.545 -29.772 31.124 1.00 41.94 298 LEU A N 1
ATOM 2244 C CA . LEU A 1 298 ? -37.675 -29.611 32.045 1.00 41.94 298 LEU A CA 1
ATOM 2245 C C . LEU A 1 298 ? -38.424 -30.940 32.265 1.00 41.94 298 LEU A C 1
ATOM 2247 O O . LEU A 1 298 ? -39.473 -31.202 31.679 1.00 41.94 298 LEU A O 1
ATOM 2251 N N . LEU A 1 299 ? -37.900 -31.786 33.157 1.00 35.94 299 LEU A N 1
ATOM 2252 C CA . LEU A 1 299 ? -38.621 -32.958 33.669 1.00 35.94 299 LEU A CA 1
ATOM 2253 C C . LEU A 1 299 ? -39.645 -32.531 34.732 1.00 35.94 299 LEU A C 1
ATOM 2255 O O . LEU A 1 299 ? -39.310 -32.362 35.903 1.00 35.94 299 LEU A O 1
ATOM 2259 N N . ILE A 1 300 ? -40.911 -32.395 34.334 1.00 43.62 300 ILE A N 1
ATOM 2260 C CA . ILE A 1 300 ? -42.030 -32.271 35.278 1.00 43.62 300 ILE A CA 1
ATOM 2261 C C . ILE A 1 300 ? -42.448 -33.685 35.696 1.00 43.62 300 ILE A C 1
ATOM 2263 O O . ILE A 1 300 ? -43.098 -34.406 34.937 1.00 43.62 300 ILE A O 1
ATOM 2267 N N . GLY A 1 301 ? -42.060 -34.100 36.903 1.00 36.91 301 GLY A N 1
ATOM 2268 C CA . GLY A 1 301 ? -42.581 -35.319 37.517 1.00 36.91 301 GLY A CA 1
ATOM 2269 C C . GLY A 1 301 ? -44.040 -35.120 37.928 1.00 36.91 301 GLY A C 1
ATOM 2270 O O . GLY A 1 301 ? -44.331 -34.303 38.796 1.00 36.91 301 GLY A O 1
ATOM 2271 N N . LEU A 1 302 ? -44.965 -35.859 37.313 1.00 36.75 302 LEU A N 1
ATOM 2272 C CA . LEU A 1 302 ? -46.337 -35.986 37.805 1.00 36.75 302 LEU A CA 1
ATOM 2273 C C . LEU A 1 302 ? -46.404 -37.238 38.684 1.00 36.75 302 LEU A C 1
ATOM 2275 O O . LEU A 1 302 ? -46.206 -38.346 38.188 1.00 36.75 302 LEU A O 1
ATOM 2279 N N . ASN A 1 303 ? -46.658 -37.074 39.984 1.00 35.97 303 ASN A N 1
ATOM 2280 C CA . ASN A 1 303 ? -46.946 -38.206 40.858 1.00 35.97 303 ASN A CA 1
ATOM 2281 C C . ASN A 1 303 ? -48.452 -38.512 40.786 1.00 35.97 303 ASN A C 1
ATOM 2283 O O . ASN A 1 303 ? -49.277 -37.684 41.176 1.00 35.97 303 ASN A O 1
ATOM 2287 N N . GLU A 1 304 ? -48.812 -39.686 40.256 1.00 40.44 304 GLU A N 1
ATOM 2288 C CA . GLU A 1 304 ? -50.198 -40.078 39.936 1.00 40.44 304 GLU A CA 1
ATOM 2289 C C . GLU A 1 304 ? -51.136 -40.130 41.155 1.00 40.44 304 GLU A C 1
ATOM 2291 O O . GLU A 1 304 ? -52.354 -40.181 40.993 1.00 40.44 304 GLU A O 1
ATOM 2296 N N . THR A 1 305 ? -50.608 -40.108 42.380 1.00 41.62 305 THR A N 1
ATOM 2297 C CA . THR A 1 305 ? -51.425 -40.306 43.582 1.00 41.62 305 THR A CA 1
ATOM 2298 C C . THR A 1 305 ? -51.930 -39.037 44.258 1.00 41.62 305 THR A C 1
ATOM 2300 O O . THR A 1 305 ? -52.923 -39.139 44.973 1.00 41.62 305 THR A O 1
ATOM 2303 N N . ASP A 1 306 ? -51.339 -37.858 44.021 1.00 40.84 306 ASP A N 1
ATOM 2304 C CA . ASP A 1 306 ? -51.618 -36.690 44.880 1.00 40.84 306 ASP A CA 1
ATOM 2305 C C . ASP A 1 306 ? -52.053 -35.397 44.171 1.00 40.84 306 ASP A C 1
ATOM 2307 O O . ASP A 1 306 ? -52.312 -34.406 44.850 1.00 40.84 306 ASP A O 1
ATOM 2311 N N . ASN A 1 307 ? -52.188 -35.360 42.834 1.00 39.84 307 ASN A N 1
ATOM 2312 C CA . ASN A 1 307 ? -52.469 -34.108 42.089 1.00 39.84 307 ASN A CA 1
ATOM 2313 C C . ASN A 1 307 ? -51.537 -32.937 42.485 1.00 39.84 307 ASN A C 1
ATOM 2315 O O . ASN A 1 307 ? -51.857 -31.766 42.280 1.00 39.84 307 ASN A O 1
ATOM 2319 N N . LEU A 1 308 ? -50.384 -33.262 43.064 1.00 35.00 308 LEU A N 1
ATOM 2320 C CA . LEU A 1 308 ? -49.348 -32.349 43.497 1.00 35.00 308 LEU A CA 1
ATOM 2321 C C . LEU A 1 308 ? -48.202 -32.514 42.514 1.00 35.00 308 LEU A C 1
ATOM 2323 O O . LEU A 1 308 ? -47.706 -33.621 42.291 1.00 35.00 308 LEU A O 1
ATOM 2327 N N . VAL A 1 309 ? -47.802 -31.402 41.909 1.00 40.22 309 VAL A N 1
ATOM 2328 C CA . VAL A 1 309 ? -46.549 -31.340 41.168 1.00 40.22 309 VAL A CA 1
ATOM 2329 C C . VAL A 1 309 ? -45.437 -31.290 42.212 1.00 40.22 309 VAL A C 1
ATOM 2331 O O . VAL A 1 309 ? -44.993 -30.215 42.599 1.00 40.22 309 VAL A O 1
ATOM 2334 N N . ASP A 1 310 ? -45.039 -32.452 42.723 1.00 36.31 310 ASP A N 1
ATOM 2335 C CA . ASP A 1 310 ? -43.871 -32.566 43.591 1.00 36.31 310 ASP A CA 1
ATOM 2336 C C . ASP A 1 310 ? -42.632 -32.698 42.705 1.00 36.31 310 ASP A C 1
ATOM 2338 O O . ASP A 1 310 ? -42.236 -33.777 42.260 1.00 36.31 310 ASP A O 1
ATOM 2342 N N . GLY A 1 311 ? -42.072 -31.545 42.365 1.00 37.81 311 GLY A N 1
ATOM 2343 C CA . GLY A 1 311 ? -40.726 -31.439 41.842 1.00 37.81 311 GLY A CA 1
ATOM 2344 C C . GLY A 1 311 ? -39.977 -30.454 42.721 1.00 37.81 311 GLY A C 1
ATOM 2345 O O . GLY A 1 311 ? -40.540 -29.441 43.127 1.00 37.81 311 GLY A O 1
ATOM 2346 N N . ASN A 1 312 ? -38.692 -30.690 42.970 1.00 35.19 312 ASN A N 1
ATOM 2347 C CA . ASN A 1 312 ? -37.832 -29.589 43.382 1.00 35.19 312 ASN A CA 1
ATOM 2348 C C . ASN A 1 312 ? -37.748 -28.627 42.198 1.00 35.19 312 ASN A C 1
ATOM 2350 O O . ASN A 1 312 ? -37.066 -28.896 41.206 1.00 35.19 312 ASN A O 1
ATOM 2354 N N . TRP A 1 313 ? -38.500 -27.535 42.270 1.00 43.28 313 TRP A N 1
ATOM 2355 C CA . TRP A 1 313 ? -38.459 -26.500 41.254 1.00 43.28 313 TRP A CA 1
ATOM 2356 C C . TRP A 1 313 ? -37.241 -25.657 41.567 1.00 43.28 313 TRP A C 1
ATOM 2358 O O . TRP A 1 313 ? -37.248 -24.831 42.472 1.00 43.28 313 TRP A O 1
ATOM 2368 N N . TYR A 1 314 ? -36.161 -25.891 40.832 1.00 39.88 314 TYR A N 1
ATOM 2369 C CA . TYR A 1 314 ? -34.943 -25.100 40.959 1.00 39.88 314 TYR A CA 1
ATOM 2370 C C . TYR A 1 314 ? -35.073 -23.782 40.189 1.00 39.88 314 TYR A C 1
ATOM 2372 O O . TYR A 1 314 ? -34.209 -23.405 39.403 1.00 39.88 314 TYR A O 1
ATOM 2380 N N . PHE A 1 315 ? -36.156 -23.055 40.445 1.00 41.62 315 PHE A N 1
ATOM 2381 C CA . PHE A 1 315 ? -36.074 -21.610 40.490 1.00 41.62 315 PHE A CA 1
ATOM 2382 C C . PHE A 1 315 ? -35.194 -21.349 41.713 1.00 41.62 315 PHE A C 1
ATOM 2384 O O . PHE A 1 315 ? -35.654 -21.530 42.832 1.00 41.62 315 PHE A O 1
ATOM 2391 N N . GLY A 1 316 ? -33.895 -21.085 41.535 1.00 34.06 316 GLY A N 1
ATOM 2392 C CA . GLY A 1 316 ? -33.018 -20.773 42.673 1.00 34.06 316 GLY A CA 1
ATOM 2393 C C . GLY A 1 316 ? -33.644 -19.734 43.622 1.00 34.06 316 GLY A C 1
ATOM 2394 O O . GLY A 1 316 ? -34.564 -19.012 43.245 1.00 34.06 316 GLY A O 1
ATOM 2395 N N . ASP A 1 317 ? -33.175 -19.645 44.863 1.00 33.81 317 ASP A N 1
ATOM 2396 C CA . ASP A 1 317 ? -33.772 -18.724 45.837 1.00 33.81 317 ASP A CA 1
ATOM 2397 C C . ASP A 1 317 ? -33.937 -17.303 45.247 1.00 33.81 317 ASP A C 1
ATOM 2399 O O . ASP A 1 317 ? -32.958 -16.653 44.869 1.00 33.81 317 ASP A O 1
ATOM 2403 N N . GLY A 1 318 ? -35.192 -16.841 45.130 1.00 35.59 318 GLY A N 1
ATOM 2404 C CA . GLY A 1 318 ? -35.543 -15.496 44.660 1.00 35.59 318 GLY A CA 1
ATOM 2405 C C . GLY A 1 318 ? -36.120 -15.347 43.243 1.00 35.59 318 GLY A C 1
ATOM 2406 O O . GLY A 1 318 ? -36.348 -14.204 42.845 1.00 35.59 318 GLY A O 1
ATOM 2407 N N . TYR A 1 319 ? -36.397 -16.415 42.481 1.00 40.09 319 TYR A N 1
ATOM 2408 C CA . TYR A 1 319 ? -37.152 -16.275 41.220 1.00 40.09 319 TYR A CA 1
ATOM 2409 C C . TYR A 1 319 ? -38.655 -16.500 41.428 1.00 40.09 319 TYR A C 1
ATOM 2411 O O . TYR A 1 319 ? -39.075 -17.476 42.040 1.00 40.09 319 TYR A O 1
ATOM 2419 N N . THR A 1 320 ? -39.468 -15.620 40.843 1.00 39.66 320 THR A N 1
ATOM 2420 C CA . THR A 1 320 ? -40.897 -15.859 40.614 1.00 39.66 320 THR A CA 1
ATOM 2421 C C . THR A 1 320 ? -41.096 -16.042 39.113 1.00 39.66 320 THR A C 1
ATOM 2423 O O . THR A 1 320 ? -40.963 -15.096 38.339 1.00 39.66 320 THR A O 1
ATOM 2426 N N . ALA A 1 321 ? -41.384 -17.265 38.665 1.00 40.00 321 ALA A N 1
ATOM 2427 C CA . ALA A 1 321 ? -41.990 -17.435 37.347 1.00 40.00 321 ALA A CA 1
ATOM 2428 C C . ALA A 1 321 ? -43.405 -16.848 37.423 1.00 40.00 321 ALA A C 1
ATOM 2430 O O . ALA A 1 321 ? -44.125 -17.140 38.372 1.00 40.00 321 ALA A O 1
ATOM 2431 N N . SER A 1 322 ? -43.800 -15.985 36.484 1.00 38.06 322 SER A N 1
ATOM 2432 C CA . SER A 1 322 ? -45.128 -15.343 36.517 1.00 38.06 322 SER A CA 1
ATOM 2433 C C . SER A 1 322 ? -46.179 -16.151 35.747 1.00 38.06 322 SER A C 1
ATOM 2435 O O . SER A 1 322 ? -47.355 -16.161 36.109 1.00 38.06 322 SER A O 1
ATOM 2437 N N . VAL A 1 323 ? -45.761 -16.826 34.670 1.00 39.03 323 VAL A N 1
ATOM 2438 C CA . VAL A 1 323 ? -46.620 -17.577 33.745 1.00 39.03 323 VAL A CA 1
ATOM 2439 C C . VAL A 1 323 ? -45.823 -18.741 33.150 1.00 39.03 323 VAL A C 1
ATOM 2441 O O . VAL A 1 323 ? -44.666 -18.561 32.781 1.00 39.03 323 VAL A O 1
ATOM 2444 N N . ILE A 1 324 ? -46.447 -19.916 33.039 1.00 48.91 324 ILE A N 1
ATOM 2445 C CA . ILE A 1 324 ? -45.948 -21.055 32.252 1.00 48.91 324 ILE A CA 1
ATOM 2446 C C . ILE A 1 324 ? -46.915 -21.266 31.085 1.00 48.91 324 ILE A C 1
ATOM 2448 O O . ILE A 1 324 ? -48.127 -21.377 31.291 1.00 48.91 324 ILE A O 1
ATOM 2452 N N . GLU A 1 325 ? -46.395 -21.327 29.862 1.00 40.59 325 GLU A N 1
ATOM 2453 C CA . GLU A 1 325 ? -47.183 -21.562 28.651 1.00 40.59 325 GLU A CA 1
ATOM 2454 C C . GLU A 1 325 ? -46.858 -22.940 28.070 1.00 40.59 325 GLU A C 1
ATOM 2456 O O . GLU A 1 325 ? -45.696 -23.301 27.909 1.00 40.59 325 GLU A O 1
ATOM 2461 N N . VAL A 1 326 ? -47.893 -23.748 27.815 1.00 45.59 326 VAL A N 1
ATOM 2462 C CA . VAL A 1 326 ? -47.733 -25.122 27.317 1.00 45.59 326 VAL A CA 1
ATOM 2463 C C . VAL A 1 326 ? -48.213 -25.181 25.870 1.00 45.59 326 VAL A C 1
ATOM 2465 O O . VAL A 1 326 ? -49.420 -25.254 25.611 1.00 45.59 326 VAL A O 1
ATOM 2468 N N . GLU A 1 327 ? -47.266 -25.186 24.929 1.00 36.50 327 GLU A N 1
ATOM 2469 C CA . GLU A 1 327 ? -47.505 -25.081 23.479 1.00 36.50 327 GLU A CA 1
ATOM 2470 C C . GLU A 1 327 ? -48.525 -26.105 22.956 1.00 36.50 327 GLU A C 1
ATOM 2472 O O . GLU A 1 327 ? -49.433 -25.778 22.192 1.00 36.50 327 GLU A O 1
ATOM 2477 N N . LYS A 1 328 ? -48.455 -27.353 23.438 1.00 39.94 328 LYS A N 1
ATOM 2478 C CA . LYS A 1 328 ? -49.340 -28.437 22.979 1.00 39.94 328 LYS A CA 1
ATOM 2479 C C . LYS A 1 328 ? -50.796 -28.289 23.439 1.00 39.94 328 LYS A C 1
ATOM 2481 O O . LYS A 1 328 ? -51.683 -28.932 22.879 1.00 39.94 328 LYS A O 1
ATOM 2486 N N . LEU A 1 329 ? -51.055 -27.472 24.461 1.00 45.16 329 LEU A N 1
ATOM 2487 C CA . LEU A 1 329 ? -52.393 -27.257 25.017 1.00 45.16 329 LEU A CA 1
ATOM 2488 C C . LEU A 1 329 ? -52.980 -25.886 24.664 1.00 45.16 329 LEU A C 1
ATOM 2490 O O . LEU A 1 329 ? -54.174 -25.695 24.890 1.00 45.16 329 LEU A O 1
ATOM 2494 N N . GLY A 1 330 ? -52.180 -24.952 24.130 1.00 41.19 330 GLY A N 1
ATOM 2495 C CA . GLY A 1 330 ? -52.616 -23.580 23.840 1.00 41.19 330 GLY A CA 1
ATOM 2496 C C . GLY A 1 330 ? -53.180 -22.865 25.073 1.00 41.19 330 GLY A C 1
ATOM 2497 O O . GLY A 1 330 ? 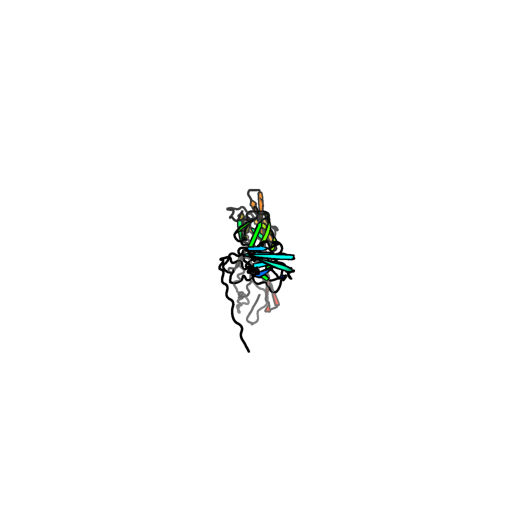-54.110 -22.067 24.961 1.00 41.19 330 GLY A O 1
ATOM 2498 N N . LYS A 1 331 ? -52.690 -23.233 26.262 1.00 42.59 331 LYS A N 1
ATOM 2499 C CA . LYS A 1 331 ? -53.163 -22.738 27.554 1.00 42.59 331 LYS A CA 1
ATOM 2500 C C . LYS A 1 331 ? -51.993 -22.151 28.329 1.00 42.59 331 LYS A C 1
ATOM 2502 O O . LYS A 1 331 ? -50.982 -22.826 28.526 1.00 42.59 331 LYS A O 1
ATOM 2507 N N . SER A 1 332 ? -52.183 -20.927 28.798 1.00 41.19 332 SER A N 1
ATOM 2508 C CA . SER A 1 332 ? -51.268 -20.223 29.690 1.00 41.19 332 SER A CA 1
ATOM 2509 C C . SER A 1 332 ? -51.751 -20.402 31.134 1.00 41.19 332 SER A C 1
ATOM 2511 O O . SER A 1 332 ? -52.945 -20.258 31.419 1.00 41.19 332 SER A O 1
ATOM 2513 N N . TYR A 1 333 ? -50.837 -20.727 32.045 1.00 49.81 333 TYR A N 1
ATOM 2514 C CA . TYR A 1 333 ? -51.137 -20.950 33.458 1.00 49.81 333 TYR A CA 1
ATOM 2515 C C . TYR A 1 333 ? -50.394 -19.929 34.314 1.00 49.81 333 TYR A C 1
ATOM 2517 O O . TYR A 1 333 ? -49.189 -19.731 34.155 1.00 49.81 333 TYR A O 1
ATOM 2525 N N . ALA A 1 334 ? -51.121 -19.285 35.226 1.00 39.00 334 ALA A N 1
ATOM 2526 C CA . ALA A 1 334 ? -50.518 -18.409 36.219 1.00 39.00 334 ALA A CA 1
ATOM 2527 C C . ALA A 1 334 ? -49.808 -19.257 37.279 1.00 39.00 334 ALA A C 1
ATOM 2529 O O . ALA A 1 334 ? -50.373 -20.229 37.789 1.00 39.00 334 ALA A O 1
ATOM 2530 N N . VAL A 1 335 ? -48.583 -18.872 37.614 1.00 44.12 335 VAL A N 1
ATOM 2531 C CA . VAL A 1 335 ? -47.851 -19.444 38.743 1.00 44.12 335 VAL A CA 1
ATOM 2532 C C . VAL A 1 335 ? -48.153 -18.567 39.953 1.00 44.12 335 VAL A C 1
ATOM 2534 O O . VAL A 1 335 ? -47.939 -17.356 39.917 1.00 44.12 335 VAL A O 1
ATOM 2537 N N . THR A 1 336 ? -48.701 -19.158 41.011 1.00 40.56 336 THR A N 1
ATOM 2538 C CA . THR A 1 336 ? -48.975 -18.456 42.271 1.00 40.56 336 THR A CA 1
ATOM 2539 C C . THR A 1 336 ? -48.303 -19.222 43.395 1.00 40.56 336 THR A C 1
ATOM 2541 O O . THR A 1 336 ? -48.636 -20.393 43.557 1.00 40.56 336 THR A O 1
ATOM 2544 N N . ASP A 1 337 ? -47.378 -18.570 44.112 1.00 37.31 337 ASP A N 1
ATOM 2545 C CA . ASP A 1 337 ? -46.639 -19.061 45.292 1.00 37.31 337 ASP A CA 1
ATOM 2546 C C . ASP A 1 337 ? -46.605 -20.592 45.427 1.00 37.31 337 ASP A C 1
ATOM 2548 O O . ASP A 1 337 ? -47.514 -21.215 45.981 1.00 37.31 337 ASP A O 1
ATOM 2552 N N . ASP A 1 338 ? -45.540 -21.184 44.885 1.00 39.59 338 ASP A N 1
ATOM 2553 C CA . ASP A 1 338 ? -45.198 -22.608 44.983 1.00 39.59 338 ASP A CA 1
ATOM 2554 C C . ASP A 1 338 ? -46.221 -23.595 44.384 1.00 39.59 338 ASP A C 1
ATOM 2556 O O . ASP A 1 338 ? -46.138 -24.802 44.613 1.00 39.59 338 ASP A O 1
ATOM 2560 N N . SER A 1 339 ? -47.182 -23.127 43.576 1.00 38.50 339 SER A N 1
ATOM 2561 C CA . SER A 1 339 ? -48.122 -24.005 42.872 1.00 38.50 339 SER A CA 1
ATOM 2562 C C . SER A 1 339 ? -48.561 -23.469 41.503 1.00 38.50 339 SER A C 1
ATOM 2564 O O . SER A 1 339 ? -48.740 -22.269 41.283 1.00 38.50 339 SER A O 1
ATOM 2566 N N . VAL A 1 340 ? -48.770 -24.385 40.553 1.00 38.72 340 VAL A N 1
ATOM 2567 C CA . VAL A 1 340 ? -49.494 -24.099 39.306 1.00 38.72 340 VAL A CA 1
ATOM 2568 C C . VAL A 1 340 ? -50.961 -24.441 39.546 1.00 38.72 340 VAL A C 1
ATOM 2570 O O . VAL A 1 340 ? -51.325 -25.607 39.699 1.00 38.72 340 VAL A O 1
ATOM 2573 N N . ALA A 1 341 ? -51.821 -23.426 39.596 1.00 35.31 341 ALA A N 1
ATOM 2574 C CA . ALA A 1 341 ? -53.257 -23.619 39.743 1.00 35.31 341 ALA A CA 1
ATOM 2575 C C . ALA A 1 341 ? -53.923 -23.734 38.361 1.00 35.31 341 ALA A C 1
ATOM 2577 O O . ALA A 1 341 ? -54.142 -22.732 37.683 1.00 35.31 341 ALA A O 1
ATOM 2578 N N . GLY A 1 342 ? -54.293 -24.951 37.941 1.00 35.41 342 GLY A N 1
ATOM 2579 C CA . GLY A 1 342 ? -55.147 -25.128 36.759 1.00 35.41 342 GLY A CA 1
ATOM 2580 C C . GLY A 1 342 ? -55.092 -26.497 36.073 1.00 35.41 342 GLY A C 1
ATOM 2581 O O . GLY A 1 342 ? -54.117 -26.832 35.419 1.00 35.41 342 GLY A O 1
ATOM 2582 N N . THR A 1 343 ? -56.225 -27.210 36.131 1.00 32.09 343 THR A N 1
ATOM 2583 C CA . THR A 1 343 ? -56.625 -28.435 35.394 1.00 32.09 343 THR A CA 1
ATOM 2584 C C . THR A 1 343 ? -55.788 -29.717 35.542 1.00 32.09 343 THR A C 1
ATOM 2586 O O . THR A 1 343 ? -54.627 -29.789 35.172 1.00 32.09 343 THR A O 1
ATOM 2589 N N . THR A 1 344 ? -56.471 -30.778 35.988 1.00 34.16 344 THR A N 1
ATOM 2590 C CA . THR A 1 344 ? -56.038 -32.186 36.028 1.00 34.16 344 THR A CA 1
ATOM 2591 C C . THR A 1 344 ? -55.603 -32.706 34.654 1.00 34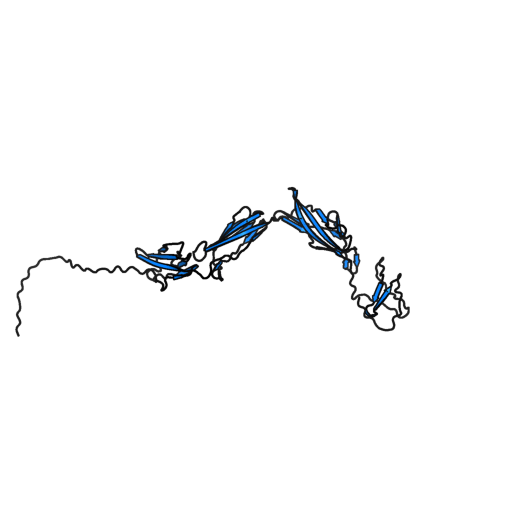.16 344 TH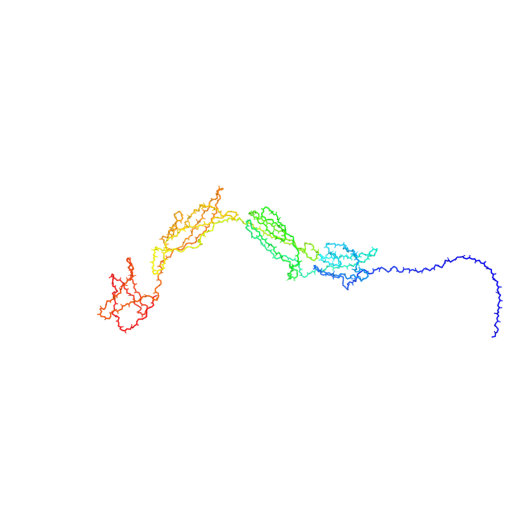R A C 1
ATOM 2593 O O . THR A 1 344 ? -56.379 -32.625 33.695 1.00 34.16 344 THR A O 1
ATOM 2596 N N . PHE A 1 345 ? -54.404 -33.288 34.565 1.00 37.44 345 PHE A N 1
ATOM 2597 C CA . PHE A 1 345 ? -53.945 -34.002 33.373 1.00 37.44 345 PHE A CA 1
ATOM 2598 C C . PHE A 1 345 ? -54.643 -35.364 33.300 1.00 37.44 345 PHE A C 1
ATOM 2600 O O . PHE A 1 345 ? -54.558 -36.160 34.228 1.00 37.44 345 PHE A O 1
ATOM 2607 N N . GLY A 1 346 ? -55.371 -35.612 32.212 1.00 32.16 346 GLY A N 1
ATOM 2608 C CA . GLY A 1 346 ? -55.847 -36.948 31.864 1.00 32.16 346 GLY A CA 1
ATOM 2609 C C . GLY A 1 346 ? -54.797 -37.665 31.020 1.00 32.16 346 GLY A C 1
ATOM 2610 O O . GLY A 1 346 ? -54.272 -37.070 30.080 1.00 32.16 346 GLY A O 1
ATOM 2611 N N . ASP A 1 347 ? -54.515 -38.913 31.386 1.00 34.06 347 ASP A N 1
ATOM 2612 C CA . ASP A 1 347 ? -53.608 -39.904 30.792 1.00 34.06 347 ASP A CA 1
ATOM 2613 C C . ASP A 1 347 ? -53.203 -39.663 29.325 1.00 34.06 347 ASP A C 1
ATOM 2615 O O . ASP A 1 347 ? -53.806 -40.190 28.388 1.00 34.06 347 ASP A O 1
ATOM 2619 N N . ALA A 1 348 ? -52.128 -38.905 29.106 1.00 30.73 348 ALA A N 1
ATOM 2620 C CA . ALA A 1 348 ? -51.366 -38.946 27.862 1.00 30.73 348 ALA A CA 1
ATOM 2621 C C . ALA A 1 348 ? -49.936 -38.449 28.106 1.00 30.73 348 ALA A C 1
ATOM 2623 O O . ALA A 1 348 ? -49.708 -37.283 28.422 1.00 30.73 348 ALA A O 1
ATOM 2624 N N . LEU A 1 349 ? -48.983 -39.369 27.947 1.00 32.41 349 LEU A N 1
ATOM 2625 C CA . LEU A 1 349 ? -47.545 -39.161 28.106 1.00 32.41 349 LEU A CA 1
ATOM 2626 C C . LEU A 1 349 ? -47.031 -37.959 27.296 1.00 32.41 349 LEU A C 1
ATOM 2628 O O . LEU A 1 349 ? -47.373 -37.760 26.125 1.00 32.41 349 LEU A O 1
ATOM 2632 N N . ALA A 1 350 ? -46.208 -37.168 27.980 1.00 30.91 350 ALA A N 1
ATOM 2633 C CA . ALA A 1 350 ? -45.740 -35.853 27.592 1.00 30.91 350 ALA A CA 1
ATOM 2634 C C . ALA A 1 350 ? -44.585 -35.889 26.579 1.00 30.91 350 ALA A C 1
ATOM 2636 O O . ALA A 1 350 ? -43.674 -36.707 26.654 1.00 30.91 350 ALA A O 1
ATOM 2637 N N . GLY A 1 351 ? -44.626 -34.919 25.674 1.00 26.67 351 GLY A N 1
ATOM 2638 C CA . GLY A 1 351 ? -43.462 -34.288 25.067 1.00 26.67 351 GLY A CA 1
ATOM 2639 C C . GLY A 1 351 ? -43.796 -32.799 25.045 1.00 26.67 351 GLY A C 1
ATOM 2640 O O . GLY A 1 351 ? -44.853 -32.435 24.518 1.00 26.67 351 GLY A O 1
ATOM 2641 N N . ILE A 1 352 ? -42.982 -31.992 25.720 1.00 32.56 352 ILE A N 1
ATOM 2642 C CA . ILE A 1 352 ? -43.131 -30.540 25.871 1.00 32.56 352 ILE A CA 1
ATOM 2643 C C . ILE A 1 352 ? -41.860 -29.925 25.273 1.00 32.56 352 ILE A C 1
ATOM 2645 O O . ILE A 1 352 ? -40.773 -30.298 25.698 1.00 32.56 352 ILE A O 1
ATOM 2649 N N . CYS A 1 353 ? -42.014 -29.039 24.290 1.00 24.98 353 CYS A N 1
ATOM 2650 C CA . CYS A 1 353 ? -41.005 -28.058 23.870 1.00 24.98 353 CYS A CA 1
ATOM 2651 C C . CYS A 1 353 ? -41.435 -26.693 24.427 1.00 24.98 353 CYS A C 1
ATOM 2653 O O . CYS A 1 353 ? -42.642 -26.484 24.611 1.00 24.98 353 CYS A O 1
ATOM 2655 N N . VAL A 1 354 ? -40.473 -25.806 24.701 1.00 40.84 354 VAL A N 1
ATOM 2656 C CA . VAL A 1 354 ? -40.703 -24.404 25.096 1.00 40.84 354 VAL A CA 1
ATOM 2657 C C . VAL A 1 354 ? -39.901 -23.491 24.189 1.00 40.84 354 VAL A C 1
ATOM 2659 O O . VAL A 1 354 ? -38.680 -23.724 24.093 1.00 40.84 354 VAL A O 1
#

Secondary structure (DSSP, 8-state):
--------------------------------BPPPS--EEETT-EEE--B-TTTTTS--EEEES-TTTEEEETTEEEE-SSEEEEEEEEETTEEEEEEEEEE--SS--EE----EEEETT-EEE----EEETTEEESS-EEEEEES-TTTEEEEGGGEEEE-SSEEEEEEEEEEETTEEEEEEEEEEEEEE-S-EEEES-SEEEEESS-EEETTEEE-SEEE--EEEEETTEE-TT--EEEEES-TTTEEEETTEEEE-SSEEEEEEEEEE-TTS-EEEEEEEEEEE------TTT------TTTS---------TT----EEEETTTTEEEEEETTEE-S-PPPS-------

Radius of gyration: 47.52 Å; Cα contacts (8 Å, |Δi|>4): 705; chains: 1; bounding box: 126×57×150 Å

Solvent-accessible surface area (backbone atoms only — not comparable to full-atom values): 21436 Å² total; per-residue (Å²): 132,81,88,88,80,87,84,88,84,90,80,91,85,81,88,81,92,80,81,84,75,84,70,78,76,75,84,72,77,68,79,55,53,59,80,66,99,62,50,66,45,46,41,75,37,76,47,78,50,54,53,35,84,94,50,58,92,52,88,64,46,64,45,44,78,35,66,71,32,30,39,54,56,97,51,32,36,29,30,68,33,73,44,72,37,37,41,35,43,35,51,95,93,42,74,42,77,48,69,37,35,30,39,84,49,100,49,68,56,41,59,87,71,78,68,47,81,49,40,28,81,40,76,45,77,56,80,87,46,44,27,47,68,89,40,79,47,87,81,57,48,76,50,63,44,52,76,30,57,68,23,34,34,63,49,83,83,44,26,36,36,25,64,25,60,45,71,33,40,35,40,38,30,33,25,48,85,91,41,72,63,69,23,76,42,70,28,49,31,40,23,39,67,28,57,48,54,48,53,80,52,62,63,46,82,31,13,68,48,73,48,74,57,98,87,48,73,34,46,24,59,50,78,64,56,63,51,38,33,51,79,71,37,78,46,80,88,67,69,64,51,51,45,46,81,34,56,69,26,32,37,54,62,71,51,41,37,35,49,64,30,69,42,72,36,43,35,42,38,35,38,66,48,97,88,69,53,72,52,71,36,68,28,44,36,38,25,36,78,81,77,83,88,59,66,86,71,80,81,80,51,76,50,92,86,68,90,46,76,71,56,92,70,81,59,56,98,88,63,77,71,65,65,52,70,43,69,94,72,79,47,76,38,54,44,53,93,99,41,77,72,77,82,85,85,74,97,67,89,85,84,79,68,117

pLDDT: mean 78.25, std 24.08, range [24.98, 98.56]

Mean predicted aligned error: 15.74 Å